Protein AF-A0AAD1DA84-F1 (afdb_monomer_lite)

Radius of gyration: 19.52 Å; chains: 1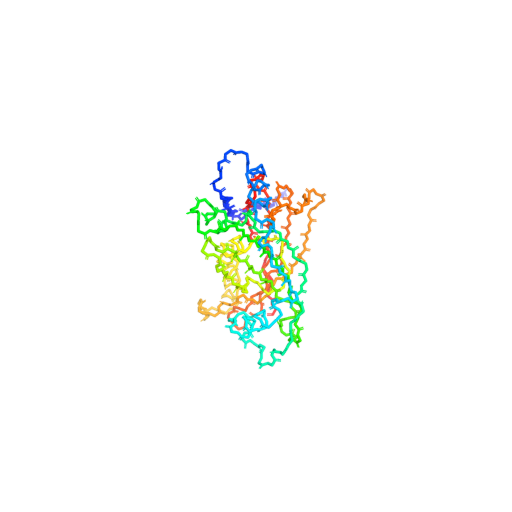; bounding box: 40×59×58 Å

Organism: Sphingosinicella microcystinivorans (NCBI:txid335406)

pLDDT: mean 90.44, std 12.83, range [39.06, 98.69]

Sequence (232 aa):
MRSLIPFILLLAAPAMAQEAADVPGVPAEWFAAKESAAAARAPDLDALGTEVLDRARWSTTTQACKSLTRTEPYGLQPATADRLVSEGLKAGAFVGAWTFYARTDCAETPLLRYMYIAESDGRHLLLVVNRGEAISTPSQMRETSKLAAKAAWDRAKQQQPSCEVTSVGMRQTRIAATDGDLSPMQFGTRFAGGWSEAWDFVACGRRATVTVRFEADGKGGASARVTDVTLS

Foldseek 3Di:
DDDDDDDPPPPDFDWDFFDWAPDPDAQQVRLVVLCVQCVVVQDDQVVCFVVVQVQCVPDPLNPVPPPWDGKAKDDKDWQCRPNVNVVCVVVQQFSGKIKIKIATPGPQQRIWIWMWTQTNVRDIDIHGQFGEDDQDHSSRCVVCVVVQQVVQQVVVCVVPVVFDSVFKDWRHKYWPFFDPFFADDGNSHTQAGKTKMWIWIGGRNWIKTWIKIWGHPNNRTTIIDTDDIDTD

Structure (mmCIF, N/CA/C/O backbone):
data_AF-A0AAD1DA84-F1
#
_entry.id   AF-A0AAD1DA84-F1
#
loop_
_atom_site.group_PDB
_atom_site.id
_atom_site.type_symbol
_atom_site.label_atom_id
_atom_site.label_alt_id
_atom_site.label_comp_id
_atom_site.label_asym_id
_atom_site.label_entity_id
_atom_site.label_seq_id
_atom_site.pdbx_PDB_ins_code
_atom_site.Cartn_x
_atom_site.Cartn_y
_atom_site.Cartn_z
_atom_site.occupancy
_atom_site.B_iso_or_equiv
_atom_site.auth_seq_id
_atom_site.auth_comp_id
_atom_site.auth_asym_id
_atom_site.auth_atom_id
_atom_site.pdbx_PDB_model_num
ATOM 1 N N . MET A 1 1 ? -10.782 41.791 39.774 1.00 40.81 1 MET A N 1
ATOM 2 C CA . MET A 1 1 ? -11.178 40.729 38.823 1.00 40.81 1 MET A CA 1
ATOM 3 C C . MET A 1 1 ? -10.036 40.537 37.834 1.00 40.81 1 MET A C 1
ATOM 5 O O . MET A 1 1 ? -9.798 41.427 37.032 1.00 40.81 1 MET A O 1
ATOM 9 N N . ARG A 1 2 ? -9.254 39.459 37.958 1.00 40.00 2 ARG A N 1
ATOM 10 C CA . ARG A 1 2 ? -8.181 39.107 37.011 1.00 40.00 2 ARG A CA 1
ATOM 11 C C . ARG A 1 2 ? -8.605 37.825 36.298 1.00 40.00 2 ARG A C 1
ATOM 13 O O . ARG A 1 2 ? -8.647 36.776 36.931 1.00 40.00 2 ARG A O 1
ATOM 20 N N . SER A 1 3 ? -8.967 37.941 35.021 1.00 47.84 3 SER A N 1
ATOM 21 C CA . SER A 1 3 ? -9.223 36.796 34.143 1.00 47.84 3 SER A CA 1
ATOM 22 C C . SER A 1 3 ? -7.915 36.067 33.856 1.00 47.84 3 SER A C 1
ATOM 24 O O . SER A 1 3 ? -6.977 36.660 33.329 1.00 47.84 3 SER A O 1
ATOM 26 N N . LEU A 1 4 ? -7.867 34.782 34.197 1.00 46.00 4 LEU A N 1
ATOM 27 C CA . LEU A 1 4 ? -6.846 33.843 33.747 1.00 46.00 4 LEU A CA 1
ATOM 28 C C . LEU A 1 4 ? -7.310 33.249 32.413 1.00 46.00 4 LEU A C 1
ATOM 30 O O . LEU A 1 4 ? -8.316 32.547 32.360 1.00 46.00 4 LEU A O 1
ATOM 34 N N . ILE A 1 5 ? -6.589 33.566 31.339 1.00 46.97 5 ILE A N 1
ATOM 35 C CA . ILE A 1 5 ? -6.734 32.927 30.028 1.00 46.97 5 ILE A CA 1
ATOM 36 C C . ILE A 1 5 ? -6.004 31.577 30.105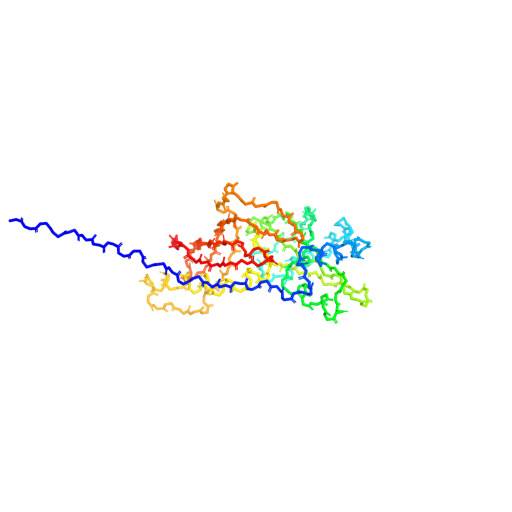 1.00 46.97 5 ILE A C 1
ATOM 38 O O . ILE A 1 5 ? -4.806 31.576 30.403 1.00 46.97 5 ILE A O 1
ATOM 42 N N . PRO A 1 6 ? -6.659 30.431 29.850 1.00 51.12 6 PRO A N 1
ATOM 43 C CA . PRO A 1 6 ? -5.954 29.165 29.757 1.00 51.12 6 PRO A CA 1
ATOM 44 C C . PRO A 1 6 ? -5.221 29.111 28.412 1.00 51.12 6 PRO A C 1
ATOM 46 O O . PRO A 1 6 ? -5.835 29.047 27.349 1.00 51.12 6 PRO A O 1
ATOM 49 N N . PHE A 1 7 ? -3.890 29.151 28.463 1.00 43.69 7 PHE A N 1
ATOM 50 C CA . PHE A 1 7 ? -3.029 28.803 27.336 1.00 43.69 7 PHE A CA 1
ATOM 51 C C . PHE A 1 7 ? -3.180 27.299 27.069 1.00 43.69 7 PHE A C 1
ATOM 53 O O . PHE A 1 7 ? -2.620 26.469 27.785 1.00 43.69 7 PHE A O 1
ATOM 60 N N . ILE A 1 8 ? -3.964 26.937 26.055 1.00 45.19 8 ILE A N 1
ATOM 61 C CA . ILE A 1 8 ? -3.995 25.574 25.522 1.00 45.19 8 ILE A CA 1
ATOM 62 C C . ILE A 1 8 ? -2.731 25.410 24.672 1.00 45.19 8 ILE A C 1
ATOM 64 O O . ILE A 1 8 ? -2.686 25.807 23.510 1.00 45.19 8 ILE A O 1
ATOM 68 N N . LEU A 1 9 ? -1.678 24.859 25.273 1.00 41.03 9 LEU A N 1
ATOM 69 C CA . LEU A 1 9 ? -0.535 24.323 24.540 1.00 41.03 9 LEU A CA 1
ATOM 70 C C . LEU A 1 9 ? -1.017 23.089 23.764 1.00 41.03 9 LEU A C 1
ATOM 72 O O . LEU A 1 9 ? -1.189 22.018 24.344 1.00 41.03 9 LEU A O 1
ATOM 76 N N . LEU A 1 10 ? -1.251 23.236 22.455 1.00 39.06 10 LEU A N 1
ATOM 77 C CA . LEU A 1 10 ? -1.331 22.093 21.547 1.00 39.06 10 LEU A CA 1
ATOM 78 C C . LEU A 1 10 ? 0.045 21.417 21.529 1.00 39.06 10 LEU A C 1
ATOM 80 O O . LEU A 1 10 ? 0.954 21.836 20.815 1.00 39.06 10 LEU A O 1
ATOM 84 N N . LEU A 1 11 ? 0.207 20.377 22.345 1.00 42.09 11 LEU A N 1
ATOM 85 C CA . LEU A 1 11 ? 1.320 19.444 22.234 1.00 42.09 11 LEU A CA 1
ATOM 86 C C . LEU A 1 11 ? 1.188 18.733 20.884 1.00 42.09 11 LEU A C 1
ATOM 88 O O . LEU A 1 11 ? 0.357 17.840 20.723 1.00 42.09 11 LEU A O 1
ATOM 92 N N . ALA A 1 12 ? 1.981 19.158 19.899 1.00 51.78 12 ALA A N 1
ATOM 93 C CA . ALA A 1 12 ? 2.131 18.425 18.652 1.00 51.78 12 ALA A CA 1
ATOM 94 C C . ALA A 1 12 ? 2.654 17.022 18.991 1.00 51.78 12 ALA A C 1
ATOM 96 O O . ALA A 1 12 ? 3.750 16.876 19.534 1.00 51.78 12 ALA A O 1
ATOM 97 N N . ALA A 1 13 ? 1.846 15.994 18.727 1.00 55.53 13 ALA A N 1
ATOM 98 C CA . ALA A 1 13 ? 2.286 14.614 18.869 1.00 55.53 13 ALA A CA 1
ATOM 99 C C . ALA A 1 13 ? 3.548 14.393 18.012 1.00 55.53 13 ALA A C 1
ATOM 101 O O . ALA A 1 13 ? 3.612 14.923 16.896 1.00 55.53 13 ALA A O 1
ATOM 102 N N . PRO A 1 14 ? 4.549 13.639 18.505 1.00 57.84 14 PRO A N 1
ATOM 103 C CA . PRO A 1 14 ? 5.772 13.398 17.754 1.00 57.84 14 PRO A CA 1
ATOM 104 C C . PRO A 1 14 ? 5.427 12.731 16.420 1.00 57.84 14 PRO A C 1
ATOM 106 O O . PRO A 1 14 ? 4.803 11.669 16.387 1.00 57.84 14 PRO A O 1
ATOM 109 N N . ALA A 1 15 ? 5.813 13.374 15.319 1.00 67.12 15 ALA A N 1
ATOM 110 C CA . ALA A 1 15 ? 5.757 12.761 14.003 1.00 67.12 15 ALA A CA 1
ATOM 111 C C . ALA A 1 15 ? 6.904 11.752 13.893 1.00 67.12 15 ALA A C 1
ATOM 113 O O . ALA A 1 15 ? 8.050 12.080 14.202 1.00 67.12 15 ALA A O 1
ATOM 114 N N . MET A 1 16 ? 6.606 10.531 13.452 1.00 70.94 16 MET A N 1
ATOM 115 C CA . MET A 1 16 ? 7.652 9.608 13.023 1.00 70.94 16 MET A CA 1
ATOM 116 C C . MET A 1 16 ? 7.930 9.864 11.548 1.00 70.94 16 MET A C 1
ATOM 118 O O . MET A 1 16 ? 7.021 9.794 10.720 1.00 70.94 16 MET A O 1
ATOM 122 N N . ALA A 1 17 ? 9.180 10.181 11.222 1.00 68.62 17 ALA A N 1
ATOM 12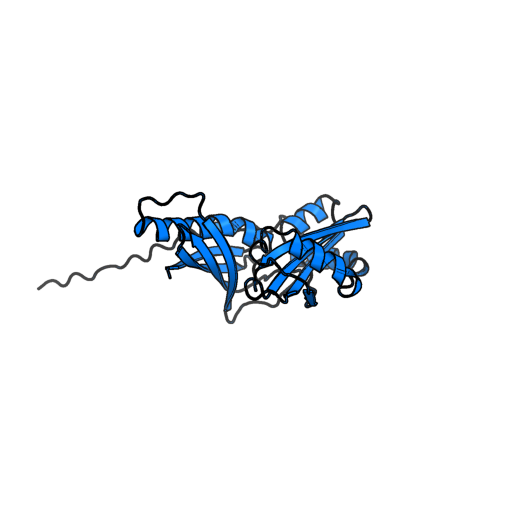3 C CA . ALA A 1 17 ? 9.619 10.206 9.838 1.00 68.62 17 ALA A CA 1
ATOM 124 C C . ALA A 1 17 ? 9.648 8.768 9.309 1.00 68.62 17 ALA A C 1
ATOM 126 O O . ALA A 1 17 ? 10.229 7.885 9.940 1.00 68.62 17 ALA A O 1
ATOM 127 N N . GLN A 1 18 ? 8.999 8.538 8.174 1.00 77.88 18 GLN A N 1
ATOM 128 C CA . GLN A 1 18 ? 9.107 7.293 7.428 1.00 77.88 18 GLN A CA 1
ATOM 129 C C . GLN A 1 18 ? 10.000 7.588 6.243 1.00 77.88 18 GLN A C 1
ATOM 131 O O . GLN A 1 18 ? 9.608 8.284 5.303 1.00 77.88 18 GLN A O 1
ATOM 136 N N . GLU A 1 19 ? 11.237 7.127 6.350 1.00 74.69 19 GLU A N 1
ATOM 137 C CA . GLU A 1 19 ? 12.256 7.464 5.375 1.00 74.69 19 GLU A CA 1
ATOM 138 C C . GLU A 1 19 ? 11.913 6.839 4.022 1.00 74.69 19 GLU A C 1
ATOM 140 O O . GLU A 1 19 ? 11.616 5.644 3.913 1.00 74.69 19 GLU A O 1
ATOM 145 N N . ALA A 1 20 ? 11.971 7.663 2.975 1.00 82.75 20 ALA A N 1
ATOM 146 C CA . ALA A 1 20 ? 12.124 7.163 1.620 1.00 82.75 20 ALA A CA 1
ATOM 147 C C . ALA A 1 20 ? 13.336 6.218 1.547 1.00 82.75 20 ALA A C 1
ATOM 149 O O . ALA A 1 20 ? 14.289 6.345 2.321 1.00 82.75 20 ALA A O 1
ATOM 150 N N . ALA A 1 21 ? 13.335 5.289 0.591 1.00 84.19 21 ALA A N 1
ATOM 151 C CA . ALA A 1 21 ? 14.557 4.553 0.298 1.00 84.19 21 ALA A CA 1
ATOM 152 C C . ALA A 1 21 ? 15.658 5.522 -0.156 1.00 84.19 21 ALA A C 1
ATOM 154 O O . ALA A 1 21 ? 15.413 6.408 -0.976 1.00 84.19 21 ALA A O 1
ATOM 155 N N . ASP A 1 22 ? 16.874 5.325 0.347 1.00 89.50 22 ASP A N 1
ATOM 156 C CA . ASP A 1 22 ? 18.040 6.070 -0.121 1.00 89.50 22 ASP A CA 1
ATOM 157 C C . ASP A 1 22 ? 18.420 5.575 -1.522 1.00 89.50 22 ASP A C 1
ATOM 159 O O . ASP A 1 22 ? 18.916 4.455 -1.677 1.00 89.50 22 ASP A O 1
ATOM 163 N N . VAL A 1 23 ? 18.107 6.350 -2.560 1.00 92.00 23 VAL A N 1
ATOM 164 C CA . VAL A 1 23 ? 18.298 5.956 -3.962 1.00 92.00 23 VAL A CA 1
ATOM 165 C C . VAL A 1 23 ? 19.341 6.839 -4.654 1.00 92.00 23 VAL A C 1
ATOM 167 O O . VAL A 1 23 ? 19.422 8.032 -4.365 1.00 92.00 23 VAL A O 1
ATOM 170 N N . PRO A 1 24 ? 20.142 6.289 -5.589 1.00 90.69 24 PRO A N 1
ATOM 171 C CA . PRO A 1 24 ? 21.130 7.074 -6.324 1.00 90.69 24 PRO A CA 1
ATOM 172 C C . PRO A 1 24 ? 20.506 8.217 -7.136 1.00 90.69 24 PRO A C 1
ATOM 174 O O . PRO A 1 24 ? 19.562 7.999 -7.893 1.00 90.69 24 PRO A O 1
ATOM 177 N N . GLY A 1 25 ? 21.111 9.406 -7.069 1.00 92.56 25 GLY A N 1
ATOM 178 C CA . GLY A 1 25 ? 20.740 10.548 -7.908 1.00 92.56 25 GLY A CA 1
ATOM 179 C C . GLY A 1 25 ? 19.414 11.202 -7.507 1.00 92.56 25 GLY A C 1
ATOM 180 O O . GLY A 1 25 ? 19.111 11.338 -6.324 1.00 92.56 25 GLY A O 1
ATOM 181 N N . VAL A 1 26 ? 18.642 11.660 -8.498 1.00 92.12 26 VAL A N 1
ATOM 182 C CA . VAL A 1 26 ? 17.320 12.265 -8.280 1.00 92.12 26 VAL A CA 1
ATOM 183 C C . VAL A 1 26 ? 16.282 11.145 -8.123 1.00 92.12 26 VAL A C 1
ATOM 185 O O . VAL A 1 26 ? 16.096 10.380 -9.073 1.00 92.12 26 VAL A O 1
ATOM 188 N N . PRO A 1 27 ? 15.557 11.042 -6.986 1.00 91.25 27 PRO A N 1
ATOM 189 C CA . PRO A 1 27 ? 14.667 9.908 -6.730 1.00 91.25 27 PRO A CA 1
ATOM 190 C C . PRO A 1 27 ? 13.640 9.654 -7.835 1.00 91.25 27 PRO A C 1
ATOM 192 O O . PRO A 1 27 ? 13.514 8.529 -8.310 1.00 91.25 27 PRO A O 1
ATOM 195 N N . ALA A 1 28 ? 12.955 10.700 -8.307 1.00 91.50 28 ALA A N 1
ATOM 196 C CA . ALA A 1 28 ? 11.954 10.576 -9.365 1.00 91.50 28 ALA A CA 1
ATOM 197 C C . ALA A 1 28 ? 12.537 10.026 -10.683 1.00 91.50 28 ALA A C 1
ATOM 199 O O . ALA A 1 28 ? 11.907 9.193 -11.331 1.00 91.50 28 ALA A O 1
ATOM 200 N N . GLU A 1 29 ? 13.749 10.442 -11.060 1.00 94.69 29 GLU A N 1
ATOM 201 C CA . GLU A 1 29 ? 14.429 9.944 -12.263 1.00 94.69 29 GLU A CA 1
ATOM 202 C C . GLU A 1 29 ? 14.859 8.484 -12.095 1.00 94.69 29 GLU A C 1
ATOM 204 O O . GLU A 1 29 ? 14.671 7.668 -13.001 1.00 94.69 29 GLU A O 1
ATOM 209 N N . TRP A 1 30 ? 15.383 8.131 -10.917 1.00 96.06 30 TRP A N 1
ATOM 210 C CA . TRP A 1 30 ? 15.765 6.756 -10.609 1.00 96.06 30 TRP A CA 1
ATOM 211 C C . TRP A 1 30 ? 14.554 5.818 -10.651 1.00 96.06 30 TRP A C 1
ATOM 213 O O . TRP A 1 30 ? 14.611 4.771 -11.301 1.00 96.06 30 TRP A O 1
ATOM 223 N N . PHE A 1 31 ? 13.436 6.203 -10.026 1.00 96.12 31 PHE A N 1
ATOM 224 C CA . PHE A 1 31 ? 12.204 5.412 -10.053 1.00 96.12 31 PHE A CA 1
ATOM 225 C C . PHE A 1 31 ? 11.645 5.270 -11.470 1.00 96.12 31 PHE A C 1
ATOM 227 O O . PHE A 1 31 ? 11.291 4.159 -11.861 1.00 96.12 31 PHE A O 1
ATOM 234 N N . ALA A 1 32 ? 11.629 6.347 -12.262 1.00 96.31 32 ALA A N 1
ATOM 235 C CA . ALA A 1 32 ? 11.185 6.299 -13.654 1.00 96.31 32 ALA A CA 1
ATOM 236 C C . ALA A 1 32 ? 12.033 5.340 -14.502 1.00 96.31 32 ALA A C 1
ATOM 238 O O . ALA A 1 32 ? 11.489 4.544 -15.271 1.00 96.31 32 ALA A O 1
ATOM 239 N N . ALA A 1 33 ? 13.358 5.361 -14.333 1.00 97.50 33 ALA A N 1
ATOM 240 C CA . ALA A 1 33 ? 14.252 4.445 -15.033 1.00 97.50 33 ALA A CA 1
ATOM 241 C C . ALA A 1 33 ? 13.989 2.979 -14.647 1.00 97.50 33 ALA A C 1
ATOM 243 O O . ALA A 1 33 ? 13.940 2.109 -15.519 1.00 97.50 33 ALA A O 1
ATOM 244 N N . LYS A 1 34 ? 13.785 2.698 -13.351 1.00 97.75 34 LYS A N 1
ATOM 245 C CA . LYS A 1 34 ? 13.466 1.345 -12.868 1.00 97.75 34 LYS A CA 1
ATOM 246 C C . LYS A 1 34 ? 12.107 0.859 -13.355 1.00 97.75 34 LYS A C 1
ATOM 248 O O . LYS A 1 34 ? 12.014 -0.276 -13.808 1.00 97.75 34 LYS A O 1
ATOM 253 N N . GLU A 1 35 ? 11.083 1.704 -13.319 1.00 96.31 35 GLU A N 1
ATOM 254 C CA . GLU A 1 35 ? 9.749 1.350 -13.809 1.00 96.31 35 GLU A CA 1
ATOM 255 C C . GLU A 1 35 ? 9.753 1.064 -15.314 1.00 96.31 35 GLU A C 1
ATOM 257 O O . GLU A 1 35 ? 9.220 0.043 -15.746 1.00 96.31 35 GLU A O 1
ATOM 262 N N . SER A 1 36 ? 10.426 1.905 -16.105 1.00 97.38 36 SER A N 1
ATOM 263 C CA . SER A 1 36 ? 10.570 1.702 -17.551 1.00 97.38 36 SER A CA 1
ATOM 264 C C . SER A 1 36 ? 11.250 0.366 -17.874 1.00 97.38 36 SER A C 1
ATOM 266 O O . SER A 1 36 ? 10.748 -0.415 -18.683 1.00 97.38 36 SER A O 1
ATOM 268 N N . ALA A 1 37 ? 12.342 0.042 -17.173 1.00 96.75 37 ALA A N 1
ATOM 269 C CA . ALA A 1 37 ? 13.031 -1.240 -17.330 1.00 96.75 37 ALA A CA 1
ATOM 270 C C . ALA A 1 37 ? 12.169 -2.447 -16.902 1.00 96.75 37 ALA A C 1
ATOM 272 O O . ALA A 1 37 ? 12.330 -3.545 -17.436 1.00 96.75 37 ALA A O 1
ATOM 273 N N . ALA A 1 38 ? 11.253 -2.247 -15.952 1.00 97.25 38 ALA A N 1
ATOM 274 C CA . ALA A 1 38 ? 10.386 -3.282 -15.402 1.00 97.25 38 ALA A CA 1
ATOM 275 C C . ALA A 1 38 ? 9.095 -3.514 -16.197 1.00 97.25 38 ALA A C 1
ATOM 277 O O . ALA A 1 38 ? 8.417 -4.508 -15.945 1.00 97.25 38 ALA A O 1
ATOM 278 N N . ALA A 1 39 ? 8.726 -2.628 -17.127 1.00 95.75 39 ALA A N 1
ATOM 279 C CA . ALA A 1 39 ? 7.394 -2.606 -17.741 1.00 95.75 39 ALA A CA 1
ATOM 280 C C . ALA A 1 39 ? 6.974 -3.953 -18.357 1.00 95.75 39 ALA A C 1
ATOM 282 O O . ALA A 1 39 ? 5.846 -4.399 -18.168 1.00 95.75 39 ALA A O 1
ATOM 283 N N . ALA A 1 40 ? 7.904 -4.657 -19.012 1.00 96.00 40 ALA A N 1
ATOM 284 C CA . ALA A 1 40 ? 7.659 -5.974 -19.610 1.00 96.00 40 ALA A CA 1
ATOM 285 C C . ALA A 1 40 ? 7.430 -7.109 -18.586 1.00 96.00 40 ALA A C 1
ATOM 287 O O . ALA A 1 40 ? 7.146 -8.240 -18.971 1.00 96.00 40 ALA A O 1
ATOM 288 N N . ARG A 1 41 ? 7.603 -6.834 -17.289 1.00 96.88 41 ARG A N 1
ATOM 289 C CA . ARG A 1 41 ? 7.405 -7.772 -16.173 1.00 96.88 41 ARG A CA 1
ATOM 290 C C . ARG A 1 41 ? 6.145 -7.472 -15.363 1.00 96.88 41 ARG A C 1
ATOM 292 O O . ARG A 1 41 ? 5.914 -8.152 -14.363 1.00 96.88 41 ARG A O 1
ATOM 299 N N . ALA A 1 42 ? 5.361 -6.470 -15.766 1.00 97.44 42 ALA A N 1
ATOM 300 C CA . ALA A 1 42 ? 4.089 -6.170 -15.127 1.00 97.44 42 ALA A CA 1
ATOM 301 C C . ALA A 1 42 ? 3.162 -7.396 -15.199 1.00 97.44 42 ALA A C 1
ATOM 303 O O . ALA A 1 42 ? 3.090 -8.036 -16.252 1.00 97.44 42 ALA A O 1
ATOM 304 N N . PRO A 1 43 ? 2.474 -7.753 -14.100 1.00 97.69 43 PRO A N 1
ATOM 305 C CA . PRO A 1 43 ? 1.597 -8.909 -14.105 1.00 97.69 43 PRO A CA 1
ATOM 306 C C . PRO A 1 43 ? 0.343 -8.647 -14.940 1.00 97.69 43 PRO A C 1
ATOM 308 O O . PRO A 1 43 ? -0.236 -7.560 -14.891 1.00 97.69 43 PRO A O 1
ATOM 311 N N . ASP A 1 44 ? -0.118 -9.685 -15.629 1.00 97.62 44 ASP A N 1
ATOM 312 C CA . ASP A 1 44 ? -1.480 -9.741 -16.145 1.00 97.62 44 ASP A CA 1
ATOM 313 C C . ASP A 1 44 ? -2.429 -10.115 -14.996 1.00 97.62 44 ASP A C 1
ATOM 315 O O . ASP A 1 44 ? -2.345 -11.206 -14.425 1.00 97.62 44 ASP A O 1
ATOM 319 N N . LEU A 1 45 ? -3.310 -9.185 -14.626 1.00 97.38 45 LEU A N 1
ATOM 320 C CA . LEU A 1 45 ? -4.235 -9.374 -13.513 1.00 97.38 45 LEU A CA 1
ATOM 321 C C . LEU A 1 45 ? -5.254 -10.491 -13.770 1.00 97.38 45 LEU A C 1
ATOM 323 O O . LEU A 1 45 ? -5.642 -11.164 -12.812 1.00 97.38 45 LEU A O 1
ATOM 327 N N . ASP A 1 46 ? -5.639 -10.724 -15.026 1.00 95.50 46 ASP A N 1
ATOM 328 C CA . ASP A 1 46 ? -6.571 -11.799 -15.374 1.00 95.50 46 ASP A CA 1
ATOM 329 C C . ASP A 1 46 ? -5.894 -13.164 -15.191 1.00 95.50 46 ASP A C 1
ATOM 331 O O . ASP A 1 46 ? -6.481 -14.092 -14.627 1.00 95.50 46 ASP A O 1
ATOM 335 N N . ALA A 1 47 ? -4.613 -13.264 -15.561 1.00 96.25 47 ALA A N 1
ATOM 336 C CA . ALA A 1 47 ? -3.808 -14.468 -15.363 1.00 96.25 47 ALA A CA 1
ATOM 337 C C . ALA A 1 47 ? -3.526 -14.775 -13.878 1.00 96.25 47 ALA A C 1
ATOM 339 O O . ALA A 1 47 ? -3.336 -15.937 -13.514 1.00 96.25 47 ALA A O 1
ATOM 340 N N . LEU A 1 48 ? -3.523 -13.761 -13.002 1.00 96.19 48 LEU A N 1
ATOM 341 C CA . LEU A 1 48 ? -3.283 -13.927 -11.563 1.00 96.19 48 LEU A CA 1
ATOM 342 C C . LEU A 1 48 ? -4.519 -14.356 -10.755 1.00 96.19 48 LEU A C 1
ATOM 344 O O . LEU A 1 48 ? -4.384 -14.620 -9.559 1.00 96.19 48 LEU A O 1
ATOM 348 N N . GLY A 1 49 ? -5.712 -14.438 -11.355 1.00 94.75 49 GLY A N 1
ATOM 349 C CA . GLY A 1 49 ? -6.980 -14.593 -10.626 1.00 94.75 49 GLY A CA 1
ATOM 350 C C . GLY A 1 49 ? -7.000 -15.721 -9.581 1.00 94.75 49 GLY A C 1
ATOM 351 O O . GLY A 1 49 ? -7.404 -15.494 -8.438 1.00 94.75 49 GLY A O 1
ATOM 352 N N . THR A 1 50 ? -6.516 -16.918 -9.935 1.00 95.56 50 THR A N 1
ATOM 353 C CA . THR A 1 50 ? -6.445 -18.059 -9.002 1.00 95.56 50 THR A CA 1
ATOM 354 C C . THR A 1 50 ? -5.448 -17.817 -7.873 1.00 95.56 50 THR A C 1
ATOM 356 O O . THR A 1 50 ? -5.784 -18.034 -6.711 1.00 95.56 50 THR A O 1
ATOM 359 N N . GLU A 1 51 ? -4.246 -17.321 -8.181 1.00 97.31 51 GLU A N 1
ATOM 360 C CA . GLU A 1 51 ? -3.238 -17.077 -7.147 1.00 97.31 51 GLU A CA 1
ATOM 361 C C . GLU A 1 51 ? -3.688 -15.973 -6.185 1.00 97.31 51 GLU A C 1
ATOM 363 O O . GLU A 1 51 ? -3.516 -16.107 -4.976 1.00 97.31 51 GLU A O 1
ATOM 368 N N . VAL A 1 52 ? -4.322 -14.908 -6.688 1.00 97.19 52 VAL A N 1
ATOM 369 C CA . VAL A 1 52 ? -4.887 -13.838 -5.852 1.00 97.19 52 VAL A CA 1
ATOM 370 C C . VAL A 1 52 ? -5.878 -14.409 -4.844 1.00 97.19 52 VAL A C 1
ATOM 372 O O . VAL A 1 52 ? -5.747 -14.134 -3.651 1.00 97.19 52 VAL A O 1
ATOM 375 N N . LEU A 1 53 ? -6.822 -15.239 -5.294 1.00 96.00 53 LEU A N 1
ATOM 376 C CA . LEU A 1 53 ? -7.797 -15.884 -4.416 1.00 96.00 53 LEU A CA 1
ATOM 377 C C . LEU A 1 53 ? -7.123 -16.793 -3.382 1.00 96.00 53 LEU A C 1
ATOM 379 O O . LEU A 1 53 ? -7.481 -16.762 -2.202 1.00 96.00 53 LEU A O 1
ATOM 383 N N . ASP A 1 54 ? -6.133 -17.581 -3.793 1.00 95.25 54 ASP A N 1
ATOM 384 C CA . ASP A 1 54 ? -5.424 -18.479 -2.885 1.00 95.25 54 ASP A CA 1
ATOM 385 C C . ASP A 1 54 ? -4.634 -17.696 -1.831 1.00 95.25 54 ASP A C 1
ATOM 387 O O . ASP A 1 54 ? -4.769 -17.961 -0.635 1.00 95.25 54 ASP A O 1
ATOM 391 N N . ARG A 1 55 ? -3.886 -16.658 -2.222 1.00 94.56 55 ARG A N 1
ATOM 392 C CA . ARG A 1 55 ? -3.197 -15.766 -1.270 1.00 94.56 55 ARG A CA 1
ATOM 393 C C . ARG A 1 55 ? -4.169 -15.103 -0.314 1.00 94.56 55 ARG A C 1
ATOM 395 O O . ARG A 1 55 ? -3.869 -14.984 0.874 1.00 94.56 55 ARG A O 1
ATOM 402 N N . ALA A 1 56 ? -5.333 -14.702 -0.813 1.00 93.31 56 ALA A N 1
ATOM 403 C CA . ALA A 1 56 ? -6.383 -14.146 0.012 1.00 93.31 56 ALA A CA 1
ATOM 404 C C . ALA A 1 56 ? -6.837 -15.148 1.076 1.00 93.31 56 ALA A C 1
ATOM 406 O O . ALA A 1 56 ? -6.946 -14.762 2.228 1.00 93.31 56 ALA A O 1
ATOM 407 N N . ARG A 1 57 ? -7.048 -16.425 0.742 1.00 91.25 57 ARG A N 1
ATOM 408 C CA . ARG A 1 57 ? -7.496 -17.462 1.694 1.00 91.25 57 ARG A CA 1
ATOM 409 C C . ARG A 1 57 ? -6.470 -17.791 2.777 1.00 91.25 57 ARG A C 1
ATOM 411 O O . ARG A 1 57 ? -6.856 -18.081 3.905 1.00 91.25 57 ARG A O 1
ATOM 418 N N . TRP A 1 58 ? -5.182 -17.744 2.444 1.00 86.44 58 TRP A N 1
ATOM 419 C CA . TRP A 1 58 ? -4.097 -18.051 3.384 1.00 86.44 58 TRP A CA 1
ATOM 420 C C . TRP A 1 58 ? -3.651 -16.853 4.230 1.00 86.44 58 TRP A C 1
ATOM 422 O O . TRP A 1 58 ? -2.883 -17.020 5.178 1.00 86.44 58 TRP A O 1
ATOM 432 N N . SER A 1 59 ? -4.103 -15.643 3.900 1.00 85.38 59 SER A N 1
ATOM 433 C CA . SER A 1 59 ? -3.709 -14.441 4.625 1.00 85.38 59 SER A CA 1
ATOM 434 C C . SER A 1 59 ? -4.332 -14.386 6.020 1.00 85.38 59 SER A C 1
ATOM 436 O O . SER A 1 59 ? -5.535 -14.547 6.206 1.00 85.38 59 SER A O 1
ATOM 438 N N . THR A 1 60 ? -3.535 -14.046 7.029 1.00 81.19 60 THR A N 1
ATOM 439 C CA . THR A 1 60 ? -4.069 -13.751 8.368 1.00 81.19 60 THR A CA 1
ATOM 440 C C . THR A 1 60 ? -4.994 -12.527 8.355 1.00 81.19 60 THR A C 1
ATOM 442 O O . THR A 1 60 ? -5.905 -12.430 9.176 1.00 81.19 60 THR A O 1
ATOM 445 N N . THR A 1 61 ? -4.837 -11.625 7.377 1.00 75.06 61 THR A N 1
ATOM 446 C CA . THR A 1 61 ? -5.702 -10.452 7.162 1.00 75.06 61 THR A CA 1
ATOM 447 C C . THR A 1 61 ? -7.155 -10.828 6.848 1.00 75.06 61 THR A C 1
ATOM 449 O O . THR A 1 61 ? -8.066 -10.039 7.105 1.00 75.06 61 THR A O 1
ATOM 452 N N . THR A 1 62 ? -7.396 -12.030 6.327 1.00 80.62 62 THR A N 1
ATOM 453 C CA . THR A 1 62 ? -8.720 -12.524 5.920 1.00 80.62 62 THR A CA 1
ATOM 454 C C . THR A 1 62 ? -9.224 -13.648 6.818 1.00 80.62 62 THR A C 1
ATOM 456 O O . THR A 1 62 ? -10.240 -14.251 6.501 1.00 80.62 62 THR A O 1
ATOM 459 N N . GLN A 1 63 ? -8.597 -13.918 7.969 1.00 80.19 63 GLN A N 1
ATOM 460 C CA . GLN A 1 63 ? -8.974 -15.040 8.843 1.00 80.19 63 GLN A CA 1
ATOM 461 C C . GLN A 1 63 ? -10.460 -15.024 9.270 1.00 80.19 63 GLN A C 1
ATOM 463 O O . GLN A 1 63 ? -11.047 -16.068 9.553 1.00 80.19 63 GLN A O 1
ATOM 468 N N . ALA A 1 64 ? -11.092 -13.845 9.297 1.00 77.44 64 ALA A N 1
ATOM 469 C CA . ALA A 1 64 ? -12.525 -13.702 9.563 1.00 77.44 64 ALA A CA 1
ATOM 470 C C . ALA A 1 64 ? -13.428 -14.202 8.409 1.00 77.44 64 ALA A C 1
ATOM 472 O O . ALA A 1 64 ? -14.593 -14.514 8.638 1.00 77.44 64 ALA A O 1
ATOM 473 N N . CYS A 1 65 ? -12.895 -14.311 7.192 1.00 80.81 65 CYS A N 1
ATOM 474 C CA . CYS A 1 65 ? -13.587 -14.707 5.968 1.00 80.81 65 CYS A CA 1
ATOM 475 C C . CYS A 1 65 ? -13.518 -16.222 5.753 1.00 80.81 65 CYS A C 1
ATOM 477 O O . CYS A 1 65 ? -12.700 -16.721 4.982 1.00 80.81 65 CYS A O 1
ATOM 479 N N . LYS A 1 66 ? -14.403 -16.975 6.412 1.00 75.00 66 LYS A N 1
ATOM 480 C CA . LYS A 1 66 ? -14.420 -18.448 6.313 1.00 75.00 66 LYS A CA 1
ATOM 481 C C . LYS A 1 66 ? -14.817 -18.988 4.931 1.00 75.00 66 LYS A C 1
ATOM 483 O O . LYS A 1 66 ? -14.553 -20.149 4.646 1.00 75.00 66 LYS A O 1
ATOM 488 N N . SER A 1 67 ? -15.460 -18.172 4.097 1.00 78.88 67 SER A N 1
ATOM 489 C CA . SER A 1 67 ? -16.049 -18.579 2.816 1.00 78.88 67 SER A CA 1
ATOM 490 C C . SER A 1 67 ? -15.596 -17.698 1.652 1.00 78.88 67 SER A C 1
ATOM 492 O O . SER A 1 67 ? -16.392 -17.402 0.770 1.00 78.88 67 SER A O 1
ATOM 494 N N . LEU A 1 68 ? -14.345 -17.235 1.657 1.00 90.12 68 LEU A N 1
ATOM 495 C CA . LEU A 1 68 ? -13.828 -16.437 0.551 1.00 90.12 68 LEU A CA 1
ATOM 496 C C . LEU A 1 68 ? -13.719 -17.302 -0.718 1.00 90.12 68 LEU A C 1
ATOM 498 O O . LEU A 1 68 ? -12.855 -18.187 -0.809 1.00 90.12 68 LEU A O 1
ATOM 502 N N . THR A 1 69 ? -14.603 -17.070 -1.690 1.00 93.38 69 THR A N 1
ATOM 503 C CA . THR A 1 69 ? -14.659 -17.862 -2.930 1.00 93.38 69 THR A CA 1
ATOM 504 C C . THR A 1 69 ? -14.326 -17.072 -4.177 1.00 93.38 69 THR A C 1
ATOM 506 O O . THR A 1 69 ? -14.010 -17.684 -5.198 1.00 93.38 69 THR A O 1
ATOM 509 N N . ARG A 1 70 ? -14.325 -15.739 -4.096 1.00 94.38 70 ARG A N 1
ATOM 510 C CA . ARG A 1 70 ? -14.114 -14.887 -5.259 1.00 94.38 70 ARG A CA 1
ATOM 511 C C . ARG A 1 70 ? -13.241 -13.683 -4.942 1.00 94.38 70 ARG A C 1
ATOM 513 O O . ARG A 1 70 ? -13.426 -13.001 -3.936 1.00 94.38 70 ARG A O 1
ATOM 520 N N . THR A 1 71 ? -12.339 -13.388 -5.870 1.00 96.25 71 THR A N 1
ATOM 521 C CA . THR A 1 71 ? -11.598 -12.129 -5.931 1.00 96.25 71 THR A CA 1
ATOM 522 C C . THR A 1 71 ? -11.667 -11.555 -7.337 1.00 96.25 71 THR A C 1
ATOM 524 O O . THR A 1 71 ? -11.551 -12.299 -8.307 1.00 96.25 71 THR A O 1
ATOM 527 N N . GLU A 1 72 ? -11.820 -10.241 -7.447 1.00 97.62 72 GLU A N 1
ATOM 528 C CA . GLU A 1 72 ? -11.802 -9.509 -8.719 1.00 97.62 72 GLU A CA 1
ATOM 529 C C . GLU A 1 72 ? -10.659 -8.484 -8.687 1.00 97.62 72 GLU A C 1
ATOM 531 O O . GLU A 1 72 ? -10.841 -7.416 -8.094 1.00 97.62 72 GLU A O 1
ATOM 536 N N . PRO A 1 73 ? -9.474 -8.806 -9.239 1.00 98.06 73 PRO A N 1
ATOM 537 C CA . PRO A 1 73 ? -8.330 -7.898 -9.264 1.00 98.06 73 PRO A CA 1
ATOM 538 C C . PRO A 1 73 ? -8.563 -6.686 -10.180 1.00 98.06 73 PRO A C 1
ATOM 540 O O . PRO A 1 73 ? -9.146 -6.814 -11.251 1.00 98.06 73 PRO A O 1
ATOM 543 N N . TYR A 1 74 ? -8.087 -5.504 -9.786 1.00 98.06 74 TYR A N 1
ATOM 544 C CA . TYR A 1 74 ? -8.157 -4.277 -10.581 1.00 98.06 74 TYR A CA 1
ATOM 545 C C . TYR A 1 74 ? -7.149 -3.219 -10.111 1.00 98.06 74 TYR A C 1
ATOM 547 O O . TYR A 1 74 ? -6.598 -3.287 -9.011 1.00 98.06 74 TYR A O 1
ATOM 555 N N . GLY A 1 75 ? -6.956 -2.183 -10.934 1.00 96.25 75 GLY A N 1
ATOM 556 C CA . GLY A 1 75 ? -6.215 -0.984 -10.538 1.00 96.25 75 GLY A CA 1
ATOM 557 C C . GLY A 1 75 ? -4.725 -1.236 -10.324 1.00 96.25 75 GLY A C 1
ATOM 558 O O . GLY A 1 75 ? -4.187 -0.850 -9.289 1.00 96.25 75 GLY A O 1
ATOM 559 N N . LEU A 1 76 ? -4.070 -1.893 -11.287 1.00 97.69 76 LEU A N 1
ATOM 560 C CA . LEU A 1 76 ? -2.621 -2.085 -11.278 1.00 97.69 76 LEU A CA 1
ATOM 561 C C . LEU A 1 76 ? -1.906 -0.728 -11.252 1.00 97.69 76 LEU A C 1
ATOM 563 O O . LEU A 1 76 ? -2.200 0.155 -12.057 1.00 97.69 76 LEU A O 1
ATOM 567 N N . GLN A 1 77 ? -0.978 -0.565 -10.317 1.00 97.31 77 GLN A N 1
ATOM 568 C CA . GLN A 1 77 ? -0.158 0.628 -10.125 1.00 97.31 77 GLN A CA 1
ATOM 569 C C . GLN A 1 77 ? 1.282 0.205 -9.832 1.00 97.31 77 GLN A C 1
ATOM 571 O O . GLN A 1 77 ? 1.478 -0.811 -9.162 1.00 97.31 77 GLN A O 1
ATOM 576 N N . PRO A 1 78 ? 2.297 0.963 -10.268 1.00 97.31 78 PRO A N 1
ATOM 577 C CA . PRO A 1 78 ? 3.675 0.695 -9.870 1.00 97.31 78 PRO A CA 1
ATOM 578 C C . PRO A 1 78 ? 3.841 0.795 -8.349 1.00 97.31 78 PRO A C 1
ATOM 580 O O . PRO A 1 78 ? 3.073 1.471 -7.666 1.00 97.31 78 PRO A O 1
ATOM 583 N N . ALA A 1 79 ? 4.847 0.111 -7.812 1.00 97.75 79 ALA A N 1
ATOM 584 C CA . ALA A 1 79 ? 5.221 0.149 -6.395 1.00 97.75 79 ALA A CA 1
ATOM 585 C C . ALA A 1 79 ? 6.725 0.390 -6.197 1.00 97.75 79 ALA A C 1
ATOM 587 O O . ALA A 1 79 ? 7.273 0.094 -5.139 1.00 97.75 79 ALA A O 1
ATOM 588 N N . THR A 1 80 ? 7.398 0.904 -7.227 1.00 97.06 80 THR A N 1
ATOM 589 C CA . THR A 1 80 ? 8.851 1.098 -7.291 1.00 97.06 80 THR A CA 1
ATOM 590 C C . THR A 1 80 ? 9.387 1.920 -6.118 1.00 97.06 80 THR A C 1
ATOM 592 O O . THR A 1 80 ? 10.446 1.591 -5.588 1.00 97.06 80 THR A O 1
ATOM 595 N N . ALA A 1 81 ? 8.645 2.944 -5.683 1.00 96.19 81 ALA A N 1
ATOM 596 C CA . ALA A 1 81 ? 9.021 3.827 -4.580 1.00 96.19 81 ALA A CA 1
ATOM 597 C C . ALA A 1 81 ? 8.654 3.289 -3.183 1.00 96.19 81 ALA A C 1
ATOM 599 O O . ALA A 1 81 ? 8.946 3.939 -2.178 1.00 96.19 81 ALA A O 1
ATOM 600 N N . ASP A 1 82 ? 8.032 2.107 -3.075 1.00 96.81 82 ASP A N 1
ATOM 601 C CA . ASP A 1 82 ? 7.933 1.432 -1.780 1.00 96.81 82 ASP A CA 1
ATOM 602 C C . ASP A 1 82 ? 9.339 1.068 -1.288 1.00 96.81 82 ASP A C 1
ATOM 604 O O . ASP A 1 82 ? 10.139 0.498 -2.030 1.00 96.81 82 ASP A O 1
ATOM 608 N N . ARG A 1 83 ? 9.641 1.365 -0.019 1.00 95.12 83 ARG A N 1
ATOM 609 C CA . ARG A 1 83 ? 10.988 1.187 0.534 1.00 95.12 83 ARG A CA 1
ATOM 610 C C . ARG A 1 83 ? 11.510 -0.245 0.391 1.00 95.12 83 ARG A C 1
ATOM 612 O O . ARG A 1 83 ? 12.654 -0.427 -0.005 1.00 95.12 83 ARG A O 1
ATOM 619 N N . LEU A 1 84 ? 10.687 -1.263 0.661 1.00 95.38 84 LEU A N 1
ATOM 620 C CA . LEU A 1 84 ? 11.075 -2.670 0.489 1.00 95.38 84 LEU A CA 1
ATOM 621 C C . LEU A 1 84 ? 11.482 -2.947 -0.965 1.00 95.38 84 LEU A C 1
ATOM 623 O O . LEU A 1 84 ? 12.505 -3.582 -1.218 1.00 95.38 84 LEU A O 1
ATOM 627 N N . VAL A 1 85 ? 10.675 -2.462 -1.908 1.00 97.31 85 VAL A N 1
ATOM 628 C CA . VAL A 1 85 ? 10.881 -2.665 -3.344 1.00 97.31 85 VAL A CA 1
ATOM 629 C C . VAL A 1 85 ? 12.144 -1.949 -3.806 1.00 97.31 85 VAL A C 1
ATOM 631 O O . VAL A 1 85 ? 12.989 -2.555 -4.460 1.00 97.31 85 VAL A O 1
ATOM 634 N N . SER A 1 86 ? 12.307 -0.681 -3.433 1.00 97.19 86 SER A N 1
ATOM 635 C CA . SER A 1 86 ? 13.484 0.121 -3.765 1.00 97.19 86 SER A CA 1
ATOM 636 C C . SER A 1 86 ? 14.779 -0.518 -3.261 1.00 97.19 86 SER A C 1
ATOM 638 O O . SER A 1 86 ? 15.749 -0.609 -4.014 1.00 97.19 86 SER A O 1
ATOM 640 N N . GLU A 1 87 ? 14.800 -1.016 -2.020 1.00 96.38 87 GLU A N 1
ATOM 641 C CA . GLU A 1 87 ? 15.961 -1.734 -1.481 1.00 96.38 87 GLU A CA 1
ATOM 642 C C . GLU A 1 87 ? 16.269 -3.008 -2.279 1.00 96.38 87 GLU A C 1
ATOM 644 O O . GLU A 1 87 ? 17.421 -3.243 -2.646 1.00 96.38 87 GLU A O 1
ATOM 649 N N . GLY A 1 88 ? 15.255 -3.803 -2.630 1.00 97.31 88 GLY A N 1
ATOM 650 C CA . GLY A 1 88 ? 15.470 -5.008 -3.434 1.00 97.31 88 GLY A CA 1
ATOM 651 C C . GLY A 1 88 ? 15.892 -4.723 -4.880 1.00 97.31 88 GLY A C 1
ATOM 652 O O . GLY A 1 88 ? 16.698 -5.470 -5.435 1.00 97.31 88 GLY A O 1
ATOM 653 N N . LEU A 1 89 ? 15.437 -3.617 -5.479 1.00 97.50 89 LEU A N 1
ATOM 654 C CA . LEU A 1 89 ? 15.902 -3.140 -6.789 1.00 97.50 89 LEU A CA 1
ATOM 655 C C . LEU A 1 89 ? 17.372 -2.702 -6.749 1.00 97.50 89 LEU A C 1
ATOM 657 O O . LEU A 1 89 ? 18.117 -2.968 -7.694 1.00 97.50 89 LEU A O 1
ATOM 661 N N . LYS A 1 90 ? 17.807 -2.035 -5.671 1.00 96.94 90 LYS A N 1
ATOM 662 C CA . LYS A 1 90 ? 19.220 -1.672 -5.461 1.00 96.94 90 LYS A CA 1
ATOM 663 C C . LYS A 1 90 ? 20.095 -2.907 -5.271 1.00 96.94 90 LYS A C 1
ATOM 665 O O . LYS A 1 90 ? 21.182 -2.972 -5.834 1.00 96.94 90 LYS A O 1
ATOM 670 N N . ALA A 1 91 ? 19.602 -3.890 -4.522 1.00 96.94 91 ALA A N 1
ATOM 671 C CA . ALA A 1 91 ? 20.295 -5.152 -4.286 1.00 96.94 91 ALA A CA 1
ATOM 672 C C . ALA A 1 91 ? 20.291 -6.100 -5.502 1.00 96.94 91 ALA A C 1
ATOM 674 O O . ALA A 1 91 ? 20.933 -7.145 -5.455 1.00 96.94 91 ALA A O 1
ATOM 675 N N . GLY A 1 92 ? 19.558 -5.778 -6.576 1.00 97.06 92 GLY A N 1
ATOM 676 C CA . GLY A 1 92 ? 19.403 -6.654 -7.742 1.00 97.06 92 GLY A CA 1
ATOM 677 C C . GLY A 1 92 ? 18.561 -7.909 -7.475 1.00 97.06 92 GLY A C 1
ATOM 678 O O . GLY A 1 92 ? 18.560 -8.831 -8.288 1.00 97.06 92 GLY A O 1
ATOM 679 N N . ALA A 1 93 ? 17.845 -7.958 -6.349 1.00 98.00 93 ALA A N 1
ATOM 680 C CA . ALA A 1 93 ? 16.936 -9.049 -6.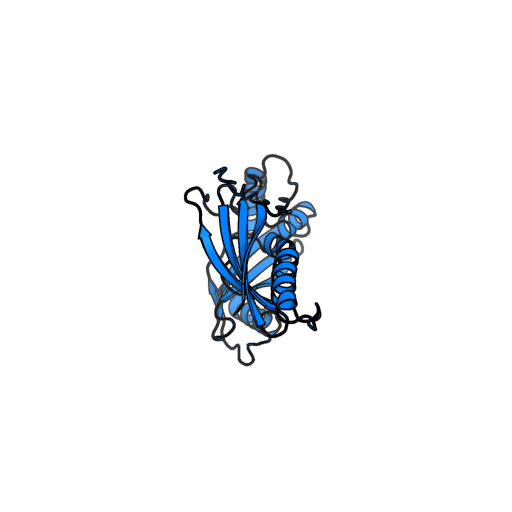007 1.00 98.00 93 ALA A CA 1
ATOM 681 C C . ALA A 1 93 ? 15.606 -8.937 -6.765 1.00 98.00 93 ALA A C 1
ATOM 683 O O . ALA A 1 93 ? 14.996 -9.948 -7.105 1.00 98.00 93 ALA A O 1
ATOM 684 N N . PHE A 1 94 ? 15.163 -7.709 -7.048 1.00 98.31 94 PHE A N 1
ATOM 685 C CA . PHE A 1 94 ? 13.909 -7.433 -7.749 1.00 98.31 94 PHE A CA 1
ATOM 686 C C . PHE A 1 94 ? 14.169 -6.782 -9.104 1.00 98.31 94 PHE A C 1
ATOM 688 O O . PHE A 1 94 ? 15.176 -6.098 -9.296 1.00 98.31 94 PHE A O 1
ATOM 695 N N . VAL A 1 95 ? 13.228 -6.962 -10.030 1.00 97.56 95 VAL A N 1
ATOM 696 C CA . VAL A 1 95 ? 13.201 -6.262 -11.326 1.00 97.56 95 VAL A CA 1
ATOM 697 C C . VAL A 1 95 ? 12.086 -5.230 -11.404 1.00 97.56 95 VAL A C 1
ATOM 699 O O . VAL A 1 95 ? 12.217 -4.272 -12.153 1.00 97.56 95 VAL A O 1
ATOM 702 N N . GLY A 1 96 ? 11.024 -5.380 -10.611 1.00 97.88 96 GLY A N 1
ATOM 703 C CA . GLY A 1 96 ? 9.911 -4.439 -10.533 1.00 97.88 96 GLY A CA 1
ATOM 704 C C . GLY A 1 96 ? 8.877 -4.877 -9.505 1.00 97.88 96 GLY A C 1
ATOM 705 O O . GLY A 1 96 ? 8.899 -6.018 -9.041 1.00 97.88 96 GLY A O 1
ATOM 706 N N . ALA A 1 97 ? 7.966 -3.980 -9.148 1.00 98.44 97 ALA A N 1
ATOM 707 C CA . ALA A 1 97 ? 6.833 -4.322 -8.303 1.00 98.44 97 ALA A CA 1
ATOM 708 C C . ALA A 1 97 ? 5.622 -3.452 -8.621 1.00 98.44 97 ALA A C 1
ATOM 710 O O . ALA A 1 97 ? 5.751 -2.307 -9.062 1.00 98.44 97 ALA A O 1
ATOM 711 N N . TRP A 1 98 ? 4.447 -3.998 -8.332 1.00 98.62 98 TRP A N 1
ATOM 712 C CA . TRP A 1 98 ? 3.163 -3.353 -8.541 1.00 98.62 98 TRP A CA 1
ATOM 713 C C . TRP A 1 98 ? 2.253 -3.610 -7.349 1.00 98.62 98 TRP A C 1
ATOM 715 O O . TRP A 1 98 ? 2.318 -4.661 -6.711 1.00 98.62 98 TRP A O 1
ATOM 725 N N . THR A 1 99 ? 1.374 -2.658 -7.064 1.00 98.44 99 THR A N 1
ATOM 726 C CA . THR A 1 99 ? 0.220 -2.892 -6.199 1.00 98.44 99 THR A CA 1
ATOM 727 C C . THR A 1 99 ? -1.053 -2.890 -7.020 1.00 98.44 99 THR A C 1
ATOM 729 O O . THR A 1 99 ? -1.137 -2.256 -8.067 1.00 98.44 99 THR A O 1
ATOM 732 N N . PHE A 1 100 ? -2.047 -3.617 -6.541 1.00 98.50 100 PHE A N 1
ATOM 733 C CA . PHE A 1 100 ? -3.388 -3.622 -7.105 1.00 98.50 100 PHE A CA 1
ATOM 734 C C . PHE A 1 100 ? -4.385 -3.955 -6.002 1.00 98.50 100 PHE A C 1
ATOM 736 O O . PHE A 1 100 ? -4.007 -4.376 -4.901 1.00 98.50 100 PHE A O 1
ATOM 743 N N . TYR A 1 101 ? -5.660 -3.756 -6.290 1.00 98.25 101 TYR A N 1
ATOM 744 C CA . TYR A 1 101 ? -6.746 -4.111 -5.392 1.00 98.25 101 TYR A CA 1
ATOM 745 C C . TYR A 1 101 ? -7.470 -5.352 -5.896 1.00 98.25 101 TYR A C 1
ATOM 747 O O . TYR A 1 101 ? -7.473 -5.619 -7.090 1.00 98.25 101 TYR A O 1
ATOM 755 N N . ALA A 1 102 ? -8.120 -6.092 -5.003 1.00 97.94 102 ALA A N 1
ATOM 756 C CA . ALA A 1 102 ? -9.137 -7.055 -5.395 1.00 97.94 102 ALA A CA 1
ATOM 757 C C . ALA A 1 102 ? -10.399 -6.876 -4.554 1.00 97.94 102 ALA A C 1
ATOM 759 O O . ALA A 1 102 ? -10.324 -6.846 -3.319 1.00 97.94 102 ALA A O 1
ATOM 760 N N . ARG A 1 103 ? -11.556 -6.778 -5.219 1.00 97.25 103 ARG A N 1
ATOM 761 C CA . ARG A 1 103 ? -12.855 -6.893 -4.537 1.00 97.25 103 ARG A CA 1
ATOM 762 C C . ARG A 1 103 ? -13.067 -8.339 -4.135 1.00 97.25 103 ARG A C 1
ATOM 764 O O . ARG A 1 103 ? -12.627 -9.236 -4.852 1.00 97.25 103 ARG A O 1
ATOM 771 N N . THR A 1 104 ? -13.740 -8.562 -3.016 1.00 95.25 104 THR A N 1
ATOM 772 C CA . THR A 1 104 ? -14.027 -9.913 -2.530 1.00 95.25 104 THR A CA 1
ATOM 773 C C . THR A 1 104 ? -15.514 -10.120 -2.266 1.00 95.25 104 THR A C 1
ATOM 775 O O . THR A 1 104 ? -16.271 -9.160 -2.129 1.00 95.25 104 THR A O 1
ATOM 778 N N . ASP A 1 105 ? -15.928 -11.382 -2.166 1.00 93.94 105 ASP A N 1
ATOM 779 C CA . ASP A 1 105 ? -17.268 -11.787 -1.727 1.00 93.94 105 ASP A CA 1
ATOM 780 C C . ASP A 1 105 ? -17.413 -11.879 -0.193 1.00 93.94 105 ASP A C 1
ATOM 782 O O . ASP A 1 105 ? -18.465 -12.271 0.310 1.00 93.94 105 ASP A O 1
ATOM 786 N N . CYS A 1 106 ? -16.385 -11.491 0.569 1.00 89.69 106 CYS A N 1
ATOM 787 C CA . CYS A 1 106 ? -16.412 -11.477 2.029 1.00 89.69 106 CYS A CA 1
ATOM 788 C C . CYS A 1 106 ? -16.806 -10.098 2.580 1.00 89.69 106 CYS A C 1
ATOM 790 O O . CYS A 1 106 ? -16.068 -9.123 2.426 1.00 89.69 106 CYS A O 1
ATOM 792 N N . ALA A 1 107 ? -17.919 -10.025 3.316 1.00 88.75 107 ALA A N 1
ATOM 793 C CA . ALA A 1 107 ? -18.421 -8.777 3.898 1.00 88.75 107 ALA A CA 1
ATOM 794 C C . ALA A 1 107 ? -17.463 -8.153 4.930 1.00 88.75 107 ALA A C 1
ATOM 796 O O . ALA A 1 107 ? -17.375 -6.932 5.045 1.00 88.75 107 ALA A O 1
ATOM 797 N N . GLU A 1 108 ? -16.713 -8.967 5.673 1.00 87.00 108 GLU A N 1
ATOM 798 C CA . GLU A 1 108 ? -15.713 -8.499 6.634 1.00 87.00 108 GLU A CA 1
ATOM 799 C C . GLU A 1 108 ? -14.458 -7.945 5.954 1.00 87.00 108 GLU A C 1
ATOM 801 O O . GLU A 1 108 ? -13.684 -7.231 6.597 1.00 87.00 108 GLU A O 1
ATOM 806 N N . THR A 1 109 ? -14.228 -8.303 4.688 1.00 89.44 109 THR A N 1
ATOM 807 C CA . THR A 1 109 ? -13.033 -7.937 3.921 1.00 89.44 109 THR A CA 1
ATOM 808 C C . THR A 1 109 ? -13.369 -7.659 2.459 1.00 89.44 109 THR A C 1
ATOM 810 O O . THR A 1 109 ? -12.820 -8.307 1.571 1.00 89.44 109 THR A O 1
ATOM 813 N N . PRO A 1 110 ? -14.228 -6.666 2.174 1.00 93.19 110 PRO A N 1
ATOM 814 C CA . PRO A 1 110 ? -14.749 -6.442 0.824 1.00 93.19 110 PRO A CA 1
ATOM 815 C C . PRO A 1 110 ? -13.667 -5.996 -0.167 1.00 93.19 110 PRO A C 1
ATOM 817 O O . PRO A 1 110 ? -13.866 -6.070 -1.378 1.00 93.19 110 PRO A O 1
ATOM 820 N N . LEU A 1 111 ? -12.523 -5.531 0.345 1.00 95.94 111 LEU A N 1
ATOM 821 C CA . LEU A 1 111 ? -11.410 -5.031 -0.441 1.00 95.94 111 LEU A CA 1
ATOM 822 C C . LEU A 1 111 ? -10.071 -5.454 0.164 1.00 95.94 111 LEU A C 1
ATOM 824 O O . LEU A 1 111 ? -9.809 -5.223 1.348 1.00 95.94 111 LEU A O 1
ATOM 828 N N . LEU A 1 112 ? -9.205 -6.018 -0.670 1.00 96.50 112 LEU A N 1
ATOM 829 C CA . LEU A 1 112 ? -7.825 -6.358 -0.336 1.00 96.50 112 LEU A CA 1
ATOM 830 C C . LEU A 1 112 ? -6.869 -5.609 -1.253 1.00 96.50 112 LEU A C 1
ATOM 832 O O . LEU A 1 112 ? -7.148 -5.451 -2.439 1.00 96.50 112 LEU A O 1
ATOM 836 N N . ARG A 1 113 ? -5.727 -5.187 -0.713 1.00 97.44 113 ARG A N 1
ATOM 837 C CA . ARG A 1 113 ? -4.607 -4.667 -1.498 1.00 97.44 113 ARG A CA 1
ATOM 838 C C . ARG A 1 113 ? -3.511 -5.716 -1.560 1.00 97.44 113 ARG A C 1
ATOM 840 O O . ARG A 1 113 ? -3.150 -6.300 -0.534 1.00 97.44 113 ARG A O 1
ATOM 847 N N . TYR A 1 114 ? -2.958 -5.895 -2.747 1.00 98.19 114 TYR A N 1
ATOM 848 C CA . TYR A 1 114 ? -1.863 -6.811 -3.020 1.00 98.19 114 TYR A CA 1
ATOM 849 C C . TYR A 1 114 ? -0.609 -6.045 -3.410 1.00 98.19 114 TYR A C 1
ATOM 851 O O . TYR A 1 114 ? -0.689 -4.939 -3.948 1.00 98.19 114 TYR A O 1
ATOM 859 N N . MET A 1 115 ? 0.541 -6.658 -3.157 1.00 98.44 115 MET A N 1
ATOM 860 C CA . MET A 1 115 ? 1.805 -6.310 -3.789 1.00 98.44 115 MET A CA 1
ATOM 861 C C . MET A 1 115 ? 2.315 -7.531 -4.548 1.00 98.44 115 MET A C 1
ATOM 863 O O . MET A 1 115 ? 2.479 -8.602 -3.964 1.00 98.44 115 MET A O 1
ATOM 867 N N . TYR A 1 116 ? 2.567 -7.344 -5.837 1.00 98.62 116 TYR A N 1
ATOM 868 C CA . TYR A 1 116 ? 3.301 -8.272 -6.681 1.00 98.62 116 TYR A CA 1
ATOM 869 C C . TYR A 1 116 ? 4.726 -7.747 -6.845 1.00 98.62 116 TYR A C 1
ATOM 871 O O . TYR A 1 116 ? 4.913 -6.581 -7.192 1.00 98.62 116 TYR A O 1
ATOM 879 N N . ILE A 1 117 ? 5.725 -8.593 -6.619 1.00 98.69 117 ILE A N 1
ATOM 880 C CA . ILE A 1 117 ? 7.143 -8.273 -6.809 1.00 98.69 117 ILE A CA 1
ATOM 881 C C . ILE A 1 117 ? 7.708 -9.273 -7.809 1.00 98.69 117 ILE A C 1
ATOM 883 O O . ILE A 1 117 ? 7.692 -10.471 -7.542 1.00 98.69 117 ILE A O 1
ATOM 887 N N . ALA A 1 118 ? 8.221 -8.790 -8.937 1.00 98.38 118 ALA A N 1
ATOM 888 C CA . ALA A 1 118 ? 8.983 -9.610 -9.866 1.00 98.38 118 ALA A CA 1
ATOM 889 C C . ALA A 1 118 ? 10.430 -9.729 -9.365 1.00 98.38 118 ALA A C 1
ATOM 891 O O . ALA A 1 118 ? 11.120 -8.717 -9.191 1.00 98.38 118 ALA A O 1
ATOM 892 N N . GLU A 1 119 ? 10.887 -10.957 -9.140 1.00 98.25 119 GLU A N 1
ATOM 893 C CA . GLU A 1 119 ? 12.249 -11.277 -8.712 1.00 98.25 119 GLU A CA 1
ATOM 894 C C . GLU A 1 119 ? 13.193 -11.384 -9.925 1.00 98.25 119 GLU A C 1
ATOM 896 O O . GLU A 1 119 ? 12.770 -11.614 -11.063 1.00 98.25 119 GLU A O 1
ATOM 901 N N . SER A 1 120 ? 14.495 -11.195 -9.703 1.00 97.31 120 SER A N 1
ATOM 902 C CA . SER A 1 120 ? 15.503 -11.207 -10.776 1.00 97.31 120 SER A CA 1
ATOM 903 C C . SER A 1 120 ? 15.784 -12.583 -11.375 1.00 97.31 120 SER A C 1
ATOM 905 O O . SER A 1 120 ? 16.260 -12.668 -12.506 1.00 97.31 120 SER A O 1
ATOM 907 N N . ASP A 1 121 ? 15.422 -13.654 -10.673 1.00 96.69 121 ASP A N 1
ATOM 908 C CA . ASP A 1 121 ? 15.494 -15.031 -11.166 1.00 96.69 121 ASP A CA 1
ATOM 909 C C . ASP A 1 121 ? 14.279 -15.444 -12.022 1.00 96.69 121 ASP A C 1
ATOM 911 O O . ASP A 1 121 ? 14.209 -16.575 -12.502 1.00 96.69 121 ASP A O 1
ATOM 915 N N . GLY A 1 122 ? 13.330 -14.528 -12.242 1.00 95.19 122 GLY A N 1
ATOM 916 C CA . GLY A 1 122 ? 12.120 -14.760 -13.027 1.00 95.19 122 GLY A CA 1
ATOM 917 C C . GLY A 1 122 ? 10.929 -15.293 -12.230 1.00 95.19 122 GLY A C 1
ATOM 918 O O . GLY A 1 122 ? 9.864 -15.459 -12.824 1.00 95.19 122 GLY A O 1
ATOM 919 N N . ARG A 1 123 ? 11.072 -15.535 -10.920 1.00 97.31 123 ARG A N 1
ATOM 920 C CA . ARG A 1 123 ? 9.945 -15.815 -10.016 1.00 97.31 123 ARG A CA 1
ATOM 921 C C . ARG A 1 123 ? 9.240 -14.520 -9.602 1.00 97.31 123 ARG A C 1
ATOM 923 O O . ARG A 1 123 ? 9.663 -13.412 -9.941 1.00 97.31 123 ARG A O 1
ATOM 930 N N . HIS A 1 124 ? 8.150 -14.659 -8.851 1.00 97.88 124 HIS A N 1
ATOM 931 C CA . HIS A 1 124 ? 7.462 -13.533 -8.233 1.00 97.88 124 HIS A CA 1
ATOM 932 C C . HIS A 1 124 ? 6.993 -13.836 -6.813 1.00 97.88 124 HIS A C 1
ATOM 934 O O . HIS A 1 124 ? 6.728 -14.980 -6.437 1.00 97.88 124 HIS A O 1
ATOM 940 N N . LEU A 1 125 ? 6.837 -12.766 -6.038 1.00 97.38 125 LEU A N 1
ATOM 941 C CA . LEU A 1 125 ? 6.165 -12.773 -4.746 1.00 97.38 125 LEU A CA 1
ATOM 942 C C . LEU A 1 125 ? 4.810 -12.088 -4.887 1.00 97.38 125 LEU A C 1
ATOM 944 O O . LEU A 1 125 ? 4.729 -10.984 -5.420 1.00 97.38 125 LEU A O 1
ATOM 948 N N . LEU A 1 126 ? 3.763 -12.712 -4.353 1.00 97.81 126 LEU A N 1
ATOM 949 C CA . LEU A 1 126 ? 2.438 -12.112 -4.241 1.00 97.81 126 LEU A CA 1
ATOM 950 C C . LEU A 1 126 ? 2.018 -12.055 -2.772 1.00 97.81 126 LEU A C 1
ATOM 952 O O . LEU A 1 126 ? 1.882 -13.082 -2.104 1.00 97.81 126 LEU A O 1
ATOM 956 N N . LEU A 1 127 ? 1.818 -10.839 -2.271 1.00 95.69 127 LEU A N 1
ATOM 957 C CA . LEU A 1 127 ? 1.547 -10.555 -0.865 1.00 95.69 127 LEU A CA 1
ATOM 958 C C . LEU A 1 127 ? 0.208 -9.837 -0.719 1.00 95.69 127 LEU A C 1
ATOM 960 O O . LEU A 1 127 ? -0.038 -8.853 -1.412 1.00 95.69 127 LEU A O 1
ATOM 964 N N . VAL A 1 128 ? -0.620 -10.264 0.236 1.00 95.56 128 VAL A N 1
ATOM 965 C CA . VAL A 1 128 ? -1.715 -9.428 0.752 1.00 95.56 128 VAL A CA 1
ATOM 966 C C . VAL A 1 128 ? -1.092 -8.413 1.703 1.00 95.56 128 VAL A C 1
ATOM 968 O O . VAL A 1 128 ? -0.531 -8.796 2.727 1.00 95.56 128 VAL A O 1
ATOM 971 N N . VAL A 1 129 ? -1.163 -7.129 1.362 1.00 94.75 129 VAL A N 1
ATOM 972 C CA . VAL A 1 129 ? -0.475 -6.061 2.108 1.00 94.75 129 VAL A CA 1
ATOM 973 C C . VAL A 1 129 ? -1.413 -5.186 2.925 1.00 94.75 129 VAL A C 1
ATOM 975 O O . VAL A 1 129 ? -0.956 -4.515 3.846 1.00 94.75 129 VAL A O 1
ATOM 978 N N . ASN A 1 130 ? -2.712 -5.182 2.615 1.00 94.75 130 ASN A N 1
ATOM 979 C CA . ASN A 1 130 ? -3.693 -4.413 3.372 1.00 94.75 130 ASN A CA 1
ATOM 980 C C . ASN A 1 130 ? -5.134 -4.913 3.163 1.00 94.75 130 ASN A C 1
ATOM 982 O O . ASN A 1 130 ? -5.452 -5.511 2.132 1.00 94.75 130 ASN A O 1
ATOM 986 N N . ARG A 1 131 ? -6.019 -4.586 4.112 1.00 94.12 131 ARG A N 1
ATOM 987 C CA . ARG A 1 131 ? -7.477 -4.631 3.945 1.00 94.12 131 ARG A CA 1
ATOM 988 C C . ARG A 1 131 ? -8.035 -3.216 3.853 1.00 94.12 131 ARG A C 1
ATOM 990 O O . ARG A 1 131 ? -7.914 -2.450 4.804 1.00 94.12 131 ARG A O 1
ATOM 997 N N . GLY A 1 132 ? -8.728 -2.918 2.760 1.00 95.38 132 GLY A N 1
ATOM 998 C CA . GLY A 1 132 ? -9.292 -1.598 2.494 1.00 95.38 132 GLY A CA 1
ATOM 999 C C . GLY A 1 132 ? -8.362 -0.678 1.702 1.00 95.38 132 GLY A C 1
ATOM 1000 O O . GLY A 1 132 ? -7.345 -1.106 1.151 1.00 95.38 132 GLY A O 1
ATOM 1001 N N . GLU A 1 133 ? -8.758 0.587 1.609 1.00 96.19 133 GLU A N 1
ATOM 1002 C CA . GLU A 1 133 ? -8.094 1.598 0.782 1.00 96.19 133 GLU A CA 1
ATOM 1003 C C . GLU A 1 133 ? -6.987 2.304 1.561 1.00 96.19 133 GLU A C 1
ATOM 1005 O O . GLU A 1 133 ? -7.167 2.657 2.730 1.00 96.19 133 GLU A O 1
ATOM 1010 N N . ALA A 1 134 ? -5.851 2.531 0.906 1.00 96.62 134 ALA A N 1
ATOM 1011 C CA . ALA A 1 134 ? -4.739 3.298 1.454 1.00 96.62 134 ALA A CA 1
ATOM 1012 C C . ALA A 1 134 ? -4.013 4.056 0.336 1.00 96.62 134 ALA A C 1
ATOM 1014 O O . ALA A 1 134 ? -3.867 3.552 -0.782 1.00 96.62 134 ALA A O 1
ATOM 1015 N N . ILE A 1 135 ? -3.547 5.260 0.654 1.00 97.06 135 ILE A N 1
ATOM 1016 C CA . ILE A 1 135 ? -2.606 6.029 -0.169 1.00 97.06 135 ILE A CA 1
ATOM 1017 C C . ILE A 1 135 ? -1.175 5.685 0.252 1.00 97.06 135 ILE A C 1
ATOM 1019 O O . ILE A 1 135 ? -0.295 5.595 -0.602 1.00 97.06 135 ILE A O 1
ATOM 1023 N N . SER A 1 136 ? -0.963 5.442 1.547 1.00 96.75 136 SER A N 1
ATOM 1024 C CA . SER A 1 136 ? 0.315 5.034 2.111 1.00 96.75 136 SER A CA 1
ATOM 1025 C C . SER A 1 136 ? 0.848 3.763 1.441 1.00 96.75 136 SER A C 1
ATOM 1027 O O . SER A 1 136 ? 0.099 2.863 1.039 1.00 96.75 136 SER A O 1
ATOM 1029 N N . THR A 1 137 ? 2.165 3.696 1.266 1.00 96.69 137 THR A N 1
ATOM 1030 C CA . THR A 1 137 ? 2.829 2.511 0.714 1.00 96.69 137 THR A CA 1
ATOM 1031 C C . THR A 1 137 ? 2.802 1.368 1.732 1.00 96.69 137 THR A C 1
ATOM 1033 O O . THR A 1 137 ? 2.770 1.616 2.939 1.00 96.69 137 THR A O 1
ATOM 1036 N N . PRO A 1 138 ? 2.847 0.096 1.309 1.00 95.50 138 PRO A N 1
ATOM 1037 C CA . PRO A 1 138 ? 2.912 -1.032 2.241 1.00 95.50 138 PRO A CA 1
ATOM 1038 C C . PRO A 1 138 ? 4.041 -0.941 3.282 1.00 95.50 138 PRO A C 1
ATOM 1040 O O . PRO A 1 138 ? 3.841 -1.306 4.443 1.00 95.50 138 PRO A O 1
ATOM 1043 N N . SER A 1 139 ? 5.208 -0.404 2.919 1.00 95.25 139 SER A N 1
ATOM 1044 C CA . SER A 1 139 ? 6.288 -0.129 3.871 1.00 95.25 139 SER A CA 1
ATOM 1045 C C . SER A 1 139 ? 5.927 0.980 4.866 1.00 95.25 139 SER A C 1
ATOM 1047 O O . SER A 1 139 ? 6.138 0.787 6.066 1.00 95.25 139 SER A O 1
ATOM 1049 N N . GLN A 1 140 ? 5.302 2.078 4.416 1.00 95.06 140 GLN A N 1
ATOM 1050 C CA . GLN A 1 140 ? 4.788 3.123 5.314 1.00 95.06 140 GLN A CA 1
ATOM 1051 C C . GLN A 1 140 ? 3.724 2.565 6.272 1.00 95.06 140 GLN A C 1
ATOM 1053 O O . GLN A 1 140 ? 3.754 2.827 7.476 1.00 95.06 140 GLN A O 1
ATOM 1058 N N . MET A 1 141 ? 2.807 1.735 5.776 1.00 94.50 141 MET A N 1
ATOM 1059 C CA . MET A 1 141 ? 1.795 1.087 6.611 1.00 94.50 141 MET A CA 1
ATOM 1060 C C . MET A 1 141 ? 2.439 0.212 7.683 1.00 94.50 141 MET A C 1
ATOM 1062 O O . MET A 1 141 ? 2.117 0.341 8.863 1.00 94.50 141 MET A O 1
ATOM 1066 N N . ARG A 1 142 ? 3.394 -0.644 7.301 1.00 92.38 142 ARG A N 1
ATOM 1067 C CA . ARG A 1 142 ? 4.107 -1.531 8.232 1.00 92.38 142 ARG A CA 1
ATOM 1068 C C . ARG A 1 142 ? 4.782 -0.750 9.357 1.00 92.38 142 ARG A C 1
ATOM 1070 O O . ARG A 1 142 ? 4.679 -1.147 10.516 1.00 92.38 142 ARG A O 1
ATOM 1077 N N . GLU A 1 143 ? 5.449 0.351 9.040 1.00 91.19 143 GLU A N 1
ATOM 1078 C CA . GLU A 1 143 ? 6.158 1.178 10.023 1.00 91.19 143 GLU A CA 1
ATOM 1079 C C . GLU A 1 143 ? 5.203 1.935 10.951 1.00 91.19 143 GLU A C 1
ATOM 1081 O O . GLU A 1 143 ? 5.371 1.897 12.173 1.00 91.19 143 GLU A O 1
ATOM 1086 N N . THR A 1 144 ? 4.153 2.546 10.400 1.00 93.69 144 THR A N 1
ATOM 1087 C CA . THR A 1 144 ? 3.189 3.332 11.185 1.00 93.69 144 THR A CA 1
ATOM 1088 C C . THR A 1 144 ? 2.201 2.460 11.957 1.00 93.69 144 THR A C 1
ATOM 1090 O O . THR A 1 144 ? 1.695 2.878 13.000 1.00 93.69 144 THR A O 1
ATOM 1093 N N . SER A 1 145 ? 1.961 1.218 11.522 1.00 92.44 145 SER A N 1
ATOM 1094 C CA . SER A 1 145 ? 1.025 0.294 12.182 1.00 92.44 145 SER A CA 1
ATOM 1095 C C . SER A 1 145 ? 1.341 0.087 13.660 1.00 92.44 145 SER A C 1
ATOM 1097 O O . SER A 1 145 ? 0.419 0.016 14.465 1.00 92.44 145 SER A O 1
ATOM 1099 N N . LYS A 1 146 ? 2.623 0.074 14.051 1.00 90.25 146 LYS A N 1
ATOM 1100 C CA . LYS A 1 146 ? 3.041 -0.069 15.456 1.00 90.25 146 LYS A CA 1
ATOM 1101 C C . LYS A 1 146 ? 2.626 1.133 16.303 1.00 90.25 146 LYS A C 1
ATOM 1103 O O . LYS A 1 146 ? 2.140 0.956 17.418 1.00 90.25 146 LYS A O 1
ATOM 1108 N N . LEU A 1 147 ? 2.789 2.342 15.765 1.00 92.25 147 LEU A N 1
ATOM 1109 C CA . LEU A 1 147 ? 2.376 3.582 16.422 1.00 92.25 147 LEU A CA 1
ATOM 1110 C C . LEU A 1 147 ? 0.851 3.635 16.564 1.00 92.25 147 LEU A C 1
ATOM 1112 O O . LEU A 1 147 ? 0.341 3.888 17.655 1.00 92.25 147 LEU A O 1
ATOM 1116 N N . ALA A 1 148 ? 0.127 3.340 15.484 1.00 95.56 148 ALA A N 1
ATOM 1117 C CA . ALA A 1 148 ? -1.331 3.331 15.483 1.00 95.56 148 ALA A CA 1
ATOM 1118 C C . ALA A 1 148 ? -1.905 2.247 16.414 1.00 95.56 148 ALA A C 1
ATOM 1120 O O . ALA A 1 148 ? -2.801 2.528 17.209 1.00 95.56 148 ALA A O 1
ATOM 1121 N N . ALA A 1 149 ? -1.339 1.036 16.394 1.00 93.69 149 ALA A N 1
ATOM 1122 C CA . ALA A 1 149 ? -1.717 -0.061 17.285 1.00 93.69 149 ALA A CA 1
ATOM 1123 C C . ALA A 1 149 ? -1.497 0.304 18.758 1.00 93.69 149 ALA A C 1
ATOM 1125 O O . ALA A 1 149 ? -2.375 0.072 19.591 1.00 93.69 149 ALA A O 1
ATOM 1126 N N . LYS A 1 150 ? -0.356 0.928 19.083 1.00 93.50 150 LYS A N 1
ATOM 1127 C CA . LYS A 1 150 ? -0.095 1.432 20.434 1.00 93.50 150 LYS A CA 1
ATOM 1128 C C . LYS A 1 150 ? -1.126 2.482 20.849 1.00 93.50 150 LYS A C 1
ATOM 1130 O O . LYS A 1 150 ? -1.657 2.383 21.949 1.00 93.50 150 LYS A O 1
ATOM 1135 N N . ALA A 1 151 ? -1.443 3.440 19.980 1.00 94.81 151 ALA A N 1
ATOM 1136 C CA . ALA A 1 151 ? -2.428 4.478 20.278 1.00 94.81 151 ALA A CA 1
ATOM 1137 C C . ALA A 1 151 ? -3.837 3.893 20.509 1.00 94.81 151 ALA A C 1
ATOM 1139 O O . ALA A 1 151 ? -4.517 4.276 21.464 1.00 94.81 151 ALA A O 1
ATOM 1140 N N . ALA A 1 152 ? -4.251 2.916 19.694 1.00 95.06 152 ALA A N 1
ATOM 1141 C CA . ALA A 1 152 ? -5.495 2.171 19.893 1.00 95.06 152 ALA A CA 1
ATOM 1142 C C . ALA A 1 152 ? -5.516 1.448 21.249 1.00 95.06 152 ALA A C 1
ATOM 1144 O O . ALA A 1 152 ? -6.501 1.532 21.987 1.00 95.06 152 ALA A O 1
ATOM 1145 N N . TRP A 1 153 ? -4.420 0.767 21.594 1.00 94.56 153 TRP A N 1
ATOM 1146 C CA . TRP A 1 153 ? -4.286 0.054 22.861 1.00 94.56 153 TRP A CA 1
ATOM 1147 C C . TRP A 1 153 ? -4.305 0.988 24.068 1.00 94.56 153 TRP A C 1
ATOM 1149 O O . TRP A 1 153 ? -5.090 0.755 24.983 1.00 94.56 153 TRP A O 1
ATOM 1159 N N . ASP A 1 154 ? -3.506 2.059 24.062 1.00 93.69 154 ASP A N 1
ATOM 1160 C CA . ASP A 1 154 ? -3.453 3.039 25.154 1.00 93.69 154 ASP A CA 1
ATOM 1161 C C . ASP A 1 154 ? -4.854 3.608 25.420 1.00 93.69 154 ASP A C 1
ATOM 1163 O O . ASP A 1 154 ? -5.309 3.676 26.566 1.00 93.69 154 ASP A O 1
ATOM 1167 N N . ARG A 1 155 ? -5.582 3.954 24.349 1.00 94.00 155 ARG A N 1
ATOM 1168 C CA . ARG A 1 155 ? -6.945 4.480 24.447 1.00 94.00 155 ARG A CA 1
ATOM 1169 C C . ARG A 1 155 ? -7.922 3.455 25.023 1.00 94.00 155 ARG A C 1
ATOM 1171 O O . ARG A 1 155 ? -8.757 3.819 25.852 1.00 94.00 155 ARG A O 1
ATOM 1178 N N . ALA A 1 156 ? -7.831 2.192 24.612 1.00 92.25 156 ALA A N 1
ATOM 1179 C CA . ALA A 1 156 ? -8.679 1.118 25.127 1.00 92.25 156 ALA A CA 1
ATOM 1180 C C . ALA A 1 156 ? -8.352 0.770 26.593 1.00 92.25 156 ALA A C 1
ATOM 1182 O O . ALA A 1 156 ? -9.263 0.636 27.412 1.00 92.25 156 ALA A O 1
ATOM 1183 N N . LYS A 1 157 ? -7.064 0.720 26.957 1.00 91.81 157 LYS A N 1
ATOM 1184 C CA . LYS A 1 157 ? -6.561 0.453 28.316 1.00 91.81 157 LYS A CA 1
ATOM 1185 C C . LYS A 1 157 ? -7.041 1.486 29.335 1.00 91.81 157 LYS A C 1
ATOM 1187 O O . LYS A 1 157 ? -7.353 1.113 30.461 1.00 91.81 157 LYS A O 1
ATOM 1192 N N . GLN A 1 158 ? -7.165 2.756 28.942 1.00 91.50 158 GLN A N 1
ATOM 1193 C CA . GLN A 1 158 ? -7.751 3.801 29.796 1.00 91.50 158 GLN A CA 1
ATOM 1194 C C . GLN A 1 158 ? -9.188 3.478 30.233 1.00 91.50 158 GLN A C 1
ATOM 1196 O O . GLN A 1 158 ? -9.594 3.882 31.317 1.00 91.50 158 GLN A O 1
ATOM 1201 N N . GLN A 1 159 ? -9.958 2.762 29.407 1.00 87.06 159 GLN A N 1
ATOM 1202 C CA . GLN A 1 159 ? -11.328 2.358 29.742 1.00 87.06 159 GLN A CA 1
ATOM 1203 C C . GLN A 1 159 ? -11.398 0.954 30.355 1.00 87.06 159 GLN A C 1
ATOM 1205 O O . GLN A 1 159 ? -12.319 0.666 31.113 1.00 87.06 159 GLN A O 1
ATOM 1210 N N . GLN A 1 160 ? -10.421 0.091 30.063 1.00 88.06 160 GLN A N 1
ATOM 1211 C CA . GLN A 1 160 ? -10.303 -1.248 30.636 1.00 88.06 160 GLN A CA 1
ATOM 1212 C C . GLN A 1 160 ? -8.875 -1.502 31.152 1.00 88.06 160 GLN A C 1
ATOM 1214 O O . GLN A 1 160 ? -8.040 -2.062 30.431 1.00 88.06 160 GLN A O 1
ATOM 1219 N N . PRO A 1 161 ? -8.580 -1.153 32.420 1.00 87.75 161 PRO A N 1
ATOM 1220 C CA . PRO A 1 161 ? -7.236 -1.270 32.987 1.00 87.75 161 PRO A CA 1
ATOM 1221 C C . PRO A 1 161 ? -6.685 -2.696 33.056 1.00 87.75 161 PRO A C 1
ATOM 1223 O O . PRO A 1 161 ? -5.480 -2.864 33.194 1.00 87.75 161 PRO A O 1
ATOM 1226 N N . SER A 1 162 ? -7.512 -3.735 32.923 1.00 87.75 162 SER A N 1
ATOM 1227 C CA . SER A 1 162 ? -7.057 -5.131 32.855 1.00 87.75 162 SER A CA 1
ATOM 1228 C C . SER A 1 162 ? -6.542 -5.557 31.472 1.00 87.75 162 SER A C 1
ATOM 1230 O O . SER A 1 162 ? -6.046 -6.665 31.331 1.00 87.75 162 SER A O 1
ATOM 1232 N N . CYS A 1 163 ? -6.616 -4.700 30.449 1.00 82.44 163 CYS A N 1
ATOM 1233 C CA . CYS A 1 163 ? -6.277 -5.087 29.078 1.00 82.44 163 CYS A CA 1
ATOM 1234 C C . CYS A 1 163 ? -4.783 -5.388 28.840 1.00 82.44 163 CYS A C 1
ATOM 1236 O O . CYS A 1 163 ? -3.915 -4.609 29.233 1.00 82.44 163 CYS A O 1
ATOM 1238 N N . GLU A 1 164 ? -4.479 -6.456 28.102 1.00 79.31 164 GLU A N 1
ATOM 1239 C CA . GLU A 1 164 ? -3.120 -6.823 27.682 1.00 79.31 164 GLU A CA 1
ATOM 1240 C C . GLU A 1 164 ? -2.829 -6.456 26.216 1.00 79.31 164 GLU A C 1
ATOM 1242 O O . GLU A 1 164 ? -3.732 -6.366 25.378 1.00 79.31 164 GLU A O 1
ATOM 1247 N N . VAL A 1 165 ? -1.546 -6.243 25.897 1.00 73.06 165 VAL A N 1
ATOM 1248 C CA . VAL A 1 165 ? -1.083 -5.779 24.571 1.00 73.06 165 VAL A CA 1
ATOM 1249 C C . VAL A 1 165 ? -1.316 -6.805 23.454 1.00 73.06 165 VAL A C 1
ATOM 1251 O O . VAL A 1 165 ? -1.429 -6.436 22.290 1.00 73.06 165 VAL A O 1
ATOM 1254 N N . THR A 1 166 ? -1.437 -8.088 23.797 1.00 71.44 166 THR A N 1
ATOM 1255 C CA . THR A 1 166 ? -1.642 -9.208 22.858 1.00 71.44 166 THR A CA 1
ATOM 1256 C C . THR A 1 166 ? -2.990 -9.162 22.132 1.00 71.44 166 THR A C 1
ATOM 1258 O O . THR A 1 166 ? -3.223 -9.939 21.212 1.00 71.44 166 THR A O 1
ATOM 1261 N N . SER A 1 167 ? -3.877 -8.239 22.513 1.00 68.56 167 SER A N 1
ATOM 1262 C CA . SER A 1 167 ? -5.243 -8.122 21.999 1.00 68.56 167 SER A CA 1
ATOM 1263 C C . SER A 1 167 ? -5.418 -7.127 20.844 1.00 68.56 167 SER A C 1
ATOM 1265 O O . SER A 1 167 ? -6.559 -6.811 20.502 1.00 68.56 167 SER A O 1
ATOM 1267 N N . VAL A 1 168 ? -4.327 -6.604 20.266 1.00 83.50 168 VAL A N 1
ATOM 1268 C CA . VAL A 1 168 ? -4.384 -5.550 19.240 1.00 83.50 168 VAL A CA 1
ATOM 1269 C C . VAL A 1 168 ? -4.226 -6.128 17.838 1.00 83.50 168 VAL A C 1
ATOM 1271 O O . VAL A 1 168 ? -3.160 -6.615 17.471 1.00 83.50 168 VAL A O 1
ATOM 1274 N N . GLY A 1 169 ? -5.279 -6.025 17.032 1.00 87.38 169 GLY A N 1
ATOM 1275 C CA . GLY A 1 169 ? -5.281 -6.445 15.634 1.00 87.38 169 GLY A CA 1
ATOM 1276 C C . GLY A 1 169 ? -5.790 -5.335 14.730 1.00 87.38 169 GLY A C 1
ATOM 1277 O O . GLY A 1 169 ? -6.883 -4.807 14.947 1.00 87.38 169 GLY A O 1
ATOM 1278 N N . MET A 1 170 ? -5.015 -4.991 13.702 1.00 90.62 170 MET A N 1
ATOM 1279 C CA . MET A 1 170 ? -5.485 -4.086 12.661 1.00 90.62 170 MET A CA 1
ATOM 1280 C C . MET A 1 170 ? -6.597 -4.765 11.875 1.00 90.62 170 MET A C 1
ATOM 1282 O O . MET A 1 170 ? -6.492 -5.924 11.470 1.00 90.62 170 MET A O 1
ATOM 1286 N N . ARG A 1 171 ? -7.686 -4.034 11.681 1.00 91.00 171 ARG A N 1
ATOM 1287 C CA . ARG A 1 171 ? -8.819 -4.482 10.908 1.00 91.00 171 ARG A CA 1
ATOM 1288 C C . ARG A 1 171 ? -8.718 -3.978 9.488 1.00 91.00 171 ARG A C 1
ATOM 1290 O O . ARG A 1 171 ? -8.442 -4.791 8.624 1.00 91.00 171 ARG A O 1
ATOM 1297 N N . GLN A 1 172 ? -9.028 -2.727 9.223 1.00 92.88 172 GLN A N 1
ATOM 1298 C CA . GLN A 1 172 ? -9.178 -2.225 7.860 1.00 92.88 172 GLN A CA 1
ATOM 1299 C C . GLN A 1 172 ? -8.722 -0.779 7.791 1.00 92.88 172 GLN A C 1
ATOM 1301 O O . GLN A 1 172 ? -8.681 -0.101 8.817 1.00 92.88 172 GLN A O 1
ATOM 1306 N N . THR A 1 173 ? -8.435 -0.304 6.590 1.00 96.31 173 THR A N 1
ATOM 1307 C CA . THR A 1 173 ? -8.169 1.106 6.327 1.00 96.31 173 THR A CA 1
ATOM 1308 C C . THR A 1 173 ? -9.191 1.700 5.381 1.00 96.31 173 THR A C 1
ATOM 1310 O O . THR A 1 173 ? -9.800 1.015 4.556 1.00 96.31 173 THR A O 1
ATOM 1313 N N . ARG A 1 174 ? -9.349 3.011 5.493 1.00 97.56 174 ARG A N 1
ATOM 1314 C CA . ARG A 1 174 ? -10.043 3.845 4.518 1.00 97.56 174 ARG A CA 1
ATOM 1315 C C . ARG A 1 174 ? -9.348 5.192 4.423 1.00 97.56 174 ARG A C 1
ATOM 1317 O O . ARG A 1 174 ? -8.770 5.664 5.407 1.00 97.56 174 ARG A O 1
ATOM 1324 N N . ILE A 1 175 ? -9.456 5.831 3.267 1.00 98.06 175 ILE A N 1
ATOM 1325 C CA . ILE A 1 175 ? -9.028 7.220 3.105 1.00 98.06 175 ILE A CA 1
ATOM 1326 C C . ILE A 1 175 ? -10.007 8.096 3.893 1.00 98.06 175 ILE A C 1
ATOM 1328 O O . ILE A 1 175 ? -11.220 7.989 3.722 1.00 98.06 175 ILE A O 1
ATOM 1332 N N . ALA A 1 176 ? -9.484 8.923 4.797 1.00 98.06 176 ALA A N 1
ATOM 1333 C CA . ALA A 1 176 ? -10.286 9.837 5.605 1.00 98.06 176 ALA A CA 1
ATOM 1334 C C . ALA A 1 176 ? -10.355 11.230 4.968 1.00 98.06 176 ALA A C 1
ATOM 1336 O O . ALA A 1 176 ? -11.425 11.830 4.921 1.00 98.06 176 ALA A O 1
ATOM 1337 N N . ALA A 1 177 ? -9.221 11.739 4.482 1.00 98.12 177 ALA A N 1
ATOM 1338 C CA . ALA A 1 177 ? -9.138 13.032 3.811 1.00 98.12 177 ALA A CA 1
ATOM 1339 C C . ALA A 1 177 ? -7.892 13.115 2.922 1.00 98.12 177 ALA A C 1
ATOM 1341 O O . ALA A 1 177 ? -6.901 12.424 3.161 1.00 98.12 177 ALA A O 1
ATOM 1342 N N . THR A 1 178 ? -7.925 14.009 1.941 1.00 98.25 178 THR A N 1
ATOM 1343 C CA . THR A 1 178 ? -6.774 14.399 1.118 1.00 98.25 178 THR A CA 1
ATOM 1344 C C . THR A 1 178 ? -6.678 15.912 1.088 1.00 98.25 178 THR A C 1
ATOM 1346 O O . THR A 1 178 ? -7.709 16.585 1.001 1.00 98.25 178 THR A O 1
ATOM 1349 N N . ASP A 1 179 ? -5.464 16.439 1.110 1.00 97.38 179 ASP A N 1
ATOM 1350 C CA . ASP A 1 179 ? -5.253 17.873 0.964 1.00 97.38 179 ASP A CA 1
ATOM 1351 C C . ASP A 1 179 ? -5.405 18.309 -0.493 1.00 97.38 179 ASP A C 1
ATOM 1353 O O . ASP A 1 179 ? -5.274 17.509 -1.422 1.00 97.38 179 ASP A O 1
ATOM 1357 N N . GLY A 1 180 ? -5.680 19.599 -0.697 1.00 96.88 180 GLY A N 1
ATOM 1358 C CA . GLY A 1 180 ? -5.836 20.172 -2.036 1.00 96.88 180 GLY A CA 1
ATOM 1359 C C . GLY A 1 180 ? -4.539 20.215 -2.851 1.00 96.88 180 GLY A C 1
ATOM 1360 O O . GLY A 1 180 ? -4.598 20.342 -4.070 1.00 96.88 180 GLY A O 1
ATOM 1361 N N . ASP A 1 181 ? -3.384 20.101 -2.196 1.00 95.50 181 ASP A N 1
ATOM 1362 C CA . ASP A 1 181 ? -2.050 20.091 -2.803 1.00 95.50 181 ASP A CA 1
ATOM 1363 C C . ASP A 1 181 ? -1.457 18.677 -2.947 1.00 95.50 181 ASP A C 1
ATOM 1365 O O . ASP A 1 181 ? -0.298 18.532 -3.345 1.00 95.50 181 ASP A O 1
ATOM 1369 N N . LEU A 1 182 ? -2.236 17.625 -2.653 1.00 97.50 182 LEU A N 1
ATOM 1370 C CA . LEU A 1 182 ? -1.791 16.243 -2.800 1.00 97.50 182 LEU A CA 1
ATOM 1371 C C . LEU A 1 182 ? -1.465 15.948 -4.270 1.00 97.50 182 LEU A C 1
ATOM 1373 O O . LEU A 1 182 ? -2.347 15.919 -5.134 1.00 97.50 182 LEU A O 1
ATOM 1377 N N . SER A 1 183 ? -0.188 15.695 -4.560 1.00 96.19 183 SER A N 1
ATOM 1378 C CA . SER A 1 183 ? 0.271 15.454 -5.931 1.00 96.19 183 SER A CA 1
ATOM 1379 C C . SER A 1 183 ? -0.284 14.149 -6.503 1.00 96.19 183 SER A C 1
ATOM 1381 O O . SER A 1 183 ? -0.711 13.288 -5.738 1.00 96.19 183 SER A O 1
ATOM 1383 N N . PRO A 1 184 ? -0.297 13.940 -7.834 1.00 95.38 184 PRO A N 1
ATOM 1384 C CA . PRO A 1 184 ? -0.646 12.654 -8.442 1.00 95.38 184 PRO A CA 1
ATOM 1385 C C . PRO A 1 184 ? 0.206 11.486 -7.921 1.00 95.38 184 PRO A C 1
ATOM 1387 O O . PRO A 1 184 ? 1.323 11.678 -7.443 1.00 95.38 184 PRO A O 1
ATOM 1390 N N . MET A 1 185 ? -0.315 10.260 -8.025 1.00 93.50 185 MET A N 1
ATOM 1391 C CA . MET A 1 185 ? 0.459 9.071 -7.671 1.00 93.50 185 MET A CA 1
ATOM 1392 C C . MET A 1 185 ? 1.529 8.855 -8.733 1.00 93.50 185 MET A C 1
ATOM 1394 O O . MET A 1 185 ? 1.222 8.824 -9.923 1.00 93.50 185 MET A O 1
ATOM 1398 N N . GLN A 1 186 ? 2.772 8.698 -8.299 1.00 94.25 186 GLN A N 1
ATOM 1399 C CA . GLN A 1 186 ? 3.913 8.412 -9.158 1.00 94.25 186 GLN A CA 1
ATOM 1400 C C . GLN A 1 186 ? 4.716 7.288 -8.516 1.00 94.25 186 GLN A C 1
ATOM 1402 O O . GLN A 1 186 ? 4.987 7.332 -7.316 1.00 94.25 186 GLN A O 1
ATOM 1407 N N . PHE A 1 187 ? 5.064 6.260 -9.292 1.00 95.69 187 PHE A N 1
ATOM 1408 C CA . PHE A 1 187 ? 5.903 5.143 -8.834 1.00 95.69 187 PHE A CA 1
ATOM 1409 C C . PHE A 1 187 ? 5.358 4.402 -7.589 1.00 95.69 187 PHE A C 1
ATOM 1411 O O . PHE A 1 187 ? 6.108 3.738 -6.874 1.00 95.69 187 PHE A O 1
ATOM 1418 N N . GLY A 1 188 ? 4.054 4.531 -7.311 1.00 94.12 188 GLY A N 1
ATOM 1419 C CA . GLY A 1 188 ? 3.380 3.951 -6.145 1.00 94.12 188 GLY A CA 1
ATOM 1420 C C . GLY A 1 188 ? 3.343 4.818 -4.887 1.00 94.12 188 GLY A C 1
ATOM 1421 O O . GLY A 1 188 ? 2.899 4.332 -3.850 1.00 94.12 188 GLY A O 1
ATOM 1422 N N . THR A 1 189 ? 3.781 6.078 -4.955 1.00 94.25 189 THR A N 1
ATOM 1423 C CA . THR A 1 189 ? 3.789 7.018 -3.822 1.00 94.25 189 THR A CA 1
ATOM 1424 C C . THR A 1 189 ? 3.332 8.424 -4.238 1.00 94.25 189 THR A C 1
ATOM 1426 O O . THR A 1 189 ? 2.964 8.665 -5.392 1.00 94.25 189 THR A O 1
ATOM 1429 N N . ARG A 1 190 ? 3.308 9.354 -3.281 1.00 94.88 190 ARG A N 1
ATOM 1430 C CA . ARG A 1 190 ? 2.988 10.777 -3.457 1.00 94.88 190 ARG A CA 1
ATOM 1431 C C . ARG A 1 190 ? 4.208 11.591 -3.035 1.00 94.88 190 ARG A C 1
ATOM 1433 O O . ARG A 1 190 ? 4.768 11.346 -1.973 1.00 94.88 190 ARG A O 1
ATOM 1440 N N . PHE A 1 191 ? 4.617 12.550 -3.862 1.00 93.94 191 PHE A N 1
ATOM 1441 C CA . PHE A 1 191 ? 5.818 13.362 -3.610 1.00 93.94 191 PHE A CA 1
ATOM 1442 C C . PHE A 1 191 ? 5.512 14.727 -2.978 1.00 93.94 191 PHE A C 1
ATOM 1444 O O . PHE A 1 191 ? 6.434 15.409 -2.551 1.00 93.94 191 PHE A O 1
ATOM 1451 N N . ALA A 1 192 ? 4.247 15.148 -2.914 1.00 96.00 192 ALA A N 1
ATOM 1452 C CA . ALA A 1 192 ? 3.861 16.427 -2.321 1.00 96.00 192 ALA A CA 1
ATOM 1453 C C . ALA A 1 192 ? 2.437 16.376 -1.755 1.00 96.00 192 ALA A C 1
ATOM 1455 O O . ALA A 1 192 ? 1.635 15.529 -2.160 1.00 96.00 192 ALA A O 1
ATOM 1456 N N . GLY A 1 193 ? 2.158 17.307 -0.842 1.00 97.00 193 GLY A N 1
ATOM 1457 C CA . GLY A 1 193 ? 0.912 17.408 -0.090 1.00 97.00 193 GLY A CA 1
ATOM 1458 C C . GLY A 1 193 ? 0.777 16.339 0.990 1.00 97.00 193 GLY A C 1
ATOM 1459 O O . GLY A 1 193 ? 1.724 15.606 1.305 1.00 97.00 193 GLY A O 1
ATOM 1460 N N . GLY A 1 194 ? -0.419 16.240 1.558 1.00 97.44 194 GLY A N 1
ATOM 1461 C CA . GLY A 1 194 ? -0.696 15.280 2.616 1.00 97.44 194 GLY A CA 1
ATOM 1462 C C . GLY A 1 194 ? -2.085 14.664 2.549 1.00 97.44 194 GLY A C 1
ATOM 1463 O O . GLY A 1 194 ? -2.960 15.054 1.773 1.00 97.44 194 GLY A O 1
ATOM 1464 N N . TRP A 1 195 ? -2.268 13.618 3.345 1.00 98.25 195 TRP A N 1
ATOM 1465 C CA . TRP A 1 195 ? -3.515 12.866 3.407 1.00 98.25 195 TRP A CA 1
ATOM 1466 C C . TRP A 1 195 ? -3.697 12.234 4.781 1.00 98.25 195 TRP A C 1
ATOM 1468 O O . TRP A 1 195 ? -2.744 12.055 5.537 1.00 98.25 195 TRP A O 1
ATOM 1478 N N . SER A 1 196 ? -4.931 11.873 5.104 1.00 98.38 196 SER A N 1
ATOM 1479 C CA . SER A 1 196 ? -5.260 11.152 6.327 1.00 98.38 196 SER A CA 1
ATOM 1480 C C . SER A 1 196 ? -5.953 9.840 6.003 1.00 98.38 196 SER A C 1
ATOM 1482 O O . SER A 1 196 ? -6.802 9.766 5.113 1.00 98.38 196 SER A O 1
ATOM 1484 N N . GLU A 1 197 ? -5.638 8.812 6.775 1.00 98.50 197 GLU A N 1
ATOM 1485 C CA . GLU A 1 197 ? -6.256 7.494 6.696 1.00 98.50 197 GLU A CA 1
ATOM 1486 C C . GLU A 1 197 ? -6.857 7.132 8.050 1.00 98.50 197 GLU A C 1
ATOM 1488 O O . GLU A 1 197 ? -6.266 7.393 9.097 1.00 98.50 197 GLU A O 1
ATOM 1493 N N . ALA A 1 198 ? -8.037 6.521 8.034 1.00 98.25 198 ALA A N 1
ATOM 1494 C CA . ALA A 1 198 ? -8.660 5.966 9.226 1.00 98.25 198 ALA A CA 1
ATOM 1495 C C . ALA A 1 198 ? -8.407 4.461 9.259 1.00 98.25 198 ALA A C 1
ATOM 1497 O O . ALA A 1 198 ? -8.807 3.724 8.352 1.00 98.25 198 ALA A O 1
ATOM 1498 N N . TRP A 1 199 ? -7.703 4.021 10.293 1.00 97.56 199 TRP A N 1
ATOM 1499 C CA . TRP A 1 199 ? -7.277 2.648 10.494 1.00 97.56 199 TRP A CA 1
ATOM 1500 C C . TRP A 1 199 ? -8.053 2.054 11.657 1.00 97.56 199 TRP A C 1
ATOM 1502 O O . TRP A 1 199 ? -7.913 2.473 12.806 1.00 97.56 199 TRP A O 1
ATOM 1512 N N . ASP A 1 200 ? -8.886 1.071 11.357 1.00 95.62 200 ASP A N 1
ATOM 1513 C CA . ASP A 1 200 ? -9.675 0.392 12.367 1.00 95.62 200 ASP A CA 1
ATOM 1514 C C . ASP A 1 200 ? -8.832 -0.699 13.019 1.00 95.62 200 ASP A C 1
ATOM 1516 O O . ASP A 1 200 ? -8.162 -1.472 12.339 1.00 95.62 200 ASP A O 1
ATOM 1520 N N . PHE A 1 201 ? -8.924 -0.811 14.334 1.00 94.50 201 PHE A N 1
ATOM 1521 C CA . PHE A 1 201 ? -8.302 -1.837 15.154 1.00 94.50 201 PHE A CA 1
ATOM 1522 C C . PHE A 1 201 ? -9.359 -2.508 16.024 1.00 94.50 201 PHE A C 1
ATOM 1524 O O . PHE A 1 201 ? -10.394 -1.925 16.358 1.00 94.50 201 PHE A O 1
ATOM 1531 N N . VAL A 1 202 ? -9.081 -3.740 16.430 1.00 91.88 202 VAL A N 1
ATOM 1532 C CA . VAL A 1 202 ? -9.636 -4.290 17.666 1.00 91.88 202 VAL A CA 1
ATOM 1533 C C . VAL A 1 202 ? -8.530 -4.264 18.700 1.00 91.88 202 VAL A C 1
ATOM 1535 O O . VAL A 1 202 ? -7.448 -4.766 18.429 1.00 91.88 202 VAL A O 1
ATOM 1538 N N . ALA A 1 203 ? -8.800 -3.659 19.850 1.00 91.00 203 ALA A N 1
ATOM 1539 C CA . ALA A 1 203 ? -7.915 -3.625 21.005 1.00 91.00 203 ALA A CA 1
ATOM 1540 C C . ALA A 1 203 ? -8.767 -3.862 22.253 1.00 91.00 203 ALA A C 1
ATOM 1542 O O . ALA A 1 203 ? -9.809 -3.226 22.417 1.00 91.00 203 ALA A O 1
ATOM 1543 N N . CYS A 1 204 ? -8.363 -4.789 23.123 1.00 88.62 204 CYS A N 1
ATOM 1544 C CA . CYS A 1 204 ? -9.116 -5.119 24.339 1.00 88.62 204 CYS A CA 1
ATOM 1545 C C . CYS A 1 204 ? -10.570 -5.564 24.063 1.00 88.62 204 CYS A C 1
ATOM 1547 O O . CYS A 1 204 ? -11.481 -5.223 24.809 1.00 88.62 204 CYS A O 1
ATOM 1549 N N . GLY A 1 205 ? -10.823 -6.257 22.944 1.00 87.38 205 GLY A N 1
ATOM 1550 C CA . GLY A 1 205 ? -12.179 -6.656 22.529 1.00 87.38 205 GLY A CA 1
ATOM 1551 C C . GLY A 1 205 ? -13.063 -5.506 22.026 1.00 87.38 205 GLY A C 1
ATOM 1552 O O . GLY A 1 205 ? -14.215 -5.730 21.661 1.00 87.38 205 GLY A O 1
ATOM 1553 N N . ARG A 1 206 ? -12.529 -4.284 21.959 1.00 89.38 206 ARG A N 1
ATOM 1554 C CA . ARG A 1 206 ? -13.237 -3.085 21.509 1.00 89.38 206 ARG A CA 1
ATOM 1555 C C . ARG A 1 206 ? -12.732 -2.615 20.165 1.00 89.38 206 ARG A C 1
ATOM 1557 O O . ARG A 1 206 ? -11.579 -2.846 19.811 1.00 89.38 206 ARG A O 1
ATOM 1564 N N . ARG A 1 207 ? -13.596 -1.931 19.421 1.00 93.31 207 ARG A N 1
ATOM 1565 C CA . ARG A 1 207 ? -13.228 -1.337 18.139 1.00 93.31 207 ARG A CA 1
ATOM 1566 C C . ARG A 1 207 ? -12.663 0.058 18.374 1.00 93.31 207 ARG A C 1
ATOM 1568 O O . ARG A 1 207 ? -13.293 0.879 19.036 1.00 93.31 207 ARG A O 1
ATOM 1575 N N . ALA A 1 208 ? -11.498 0.319 17.803 1.00 95.81 208 ALA A N 1
ATOM 1576 C CA . ALA A 1 208 ? -10.864 1.628 17.791 1.00 95.81 208 ALA A CA 1
ATOM 1577 C C . ALA A 1 208 ? -10.686 2.076 16.342 1.00 95.81 208 ALA A C 1
ATOM 1579 O O . ALA A 1 208 ? -10.242 1.289 15.516 1.00 95.81 208 ALA A O 1
ATOM 1580 N N . THR A 1 209 ? -11.008 3.323 16.030 1.00 97.94 209 THR A N 1
ATOM 1581 C CA . THR A 1 209 ? -10.590 3.978 14.788 1.00 97.94 209 THR A CA 1
ATOM 1582 C C . THR A 1 209 ? -9.439 4.908 15.126 1.00 97.94 209 THR A C 1
ATOM 1584 O O . THR A 1 209 ? -9.603 5.809 15.945 1.00 97.94 209 THR A O 1
ATOM 1587 N N . VAL A 1 210 ? -8.284 4.695 14.507 1.00 98.06 210 VAL A N 1
ATOM 1588 C CA . VAL A 1 210 ? -7.111 5.560 14.630 1.00 98.06 210 VAL A CA 1
ATOM 1589 C C . VAL A 1 210 ? -6.986 6.367 13.349 1.00 98.06 210 VAL A C 1
ATOM 1591 O O . VAL A 1 210 ? -6.813 5.788 12.279 1.00 98.06 210 VAL A O 1
ATOM 1594 N N . THR A 1 211 ? -7.057 7.691 13.440 1.00 98.38 211 THR A N 1
ATOM 1595 C CA . THR A 1 211 ? -6.780 8.557 12.289 1.00 98.38 211 THR A CA 1
ATOM 1596 C C . THR A 1 211 ? -5.290 8.859 12.246 1.00 98.38 211 THR A C 1
ATOM 1598 O O . THR A 1 211 ? -4.724 9.398 13.202 1.00 98.38 211 THR A O 1
ATOM 1601 N N . VAL A 1 212 ? -4.657 8.500 11.136 1.00 98.12 212 VAL A N 1
ATOM 1602 C CA . VAL A 1 212 ? -3.240 8.717 10.866 1.00 98.12 212 VAL A CA 1
ATOM 1603 C C . VAL A 1 212 ? -3.112 9.759 9.770 1.00 98.12 212 VAL A C 1
ATOM 1605 O O . VAL A 1 212 ? -3.709 9.623 8.706 1.00 98.12 212 VAL A O 1
ATOM 1608 N N . ARG A 1 213 ? -2.313 10.787 10.030 1.00 97.75 213 ARG A N 1
ATOM 1609 C CA . ARG A 1 213 ? -1.984 11.845 9.084 1.00 97.75 213 ARG A CA 1
ATOM 1610 C C . ARG A 1 213 ? -0.595 11.618 8.507 1.00 97.75 213 ARG A C 1
ATOM 1612 O O . ARG A 1 213 ? 0.346 11.414 9.276 1.00 97.75 213 ARG A O 1
ATOM 1619 N N . PHE A 1 214 ? -0.486 11.734 7.191 1.00 97.38 214 PHE A N 1
ATOM 1620 C CA . PHE A 1 214 ? 0.752 11.640 6.435 1.00 97.38 214 PHE A CA 1
ATOM 1621 C C . PHE A 1 214 ? 1.068 12.958 5.722 1.00 97.38 214 PHE A C 1
ATOM 1623 O O . PHE A 1 214 ? 0.163 13.622 5.218 1.00 97.38 214 PHE A O 1
ATOM 1630 N N . GLU A 1 215 ? 2.352 13.308 5.657 1.00 97.12 215 GLU A N 1
ATOM 1631 C CA . GLU A 1 215 ? 2.874 14.413 4.836 1.00 97.12 215 GLU A CA 1
ATOM 1632 C C . GLU A 1 215 ? 3.998 13.873 3.956 1.00 97.12 215 GLU A C 1
ATOM 1634 O O . GLU A 1 215 ? 4.955 13.313 4.498 1.00 97.12 215 GLU A O 1
ATOM 1639 N N . ALA A 1 216 ? 3.905 14.039 2.637 1.00 95.38 216 ALA A N 1
ATOM 1640 C CA . ALA A 1 216 ? 4.954 13.600 1.721 1.00 95.38 216 ALA A CA 1
ATOM 1641 C C . ALA A 1 216 ? 6.278 14.347 1.971 1.00 95.38 216 ALA A C 1
ATOM 1643 O O . ALA A 1 216 ? 6.285 15.538 2.282 1.00 95.38 216 ALA A O 1
ATOM 1644 N N . ASP A 1 217 ? 7.408 13.658 1.800 1.00 91.94 217 ASP A N 1
ATOM 1645 C CA . ASP A 1 217 ? 8.747 14.206 2.073 1.00 91.94 217 ASP A CA 1
ATOM 1646 C C . ASP A 1 217 ? 9.495 14.733 0.831 1.00 91.94 217 ASP A C 1
ATOM 1648 O O . ASP A 1 217 ? 10.656 15.139 0.927 1.00 91.94 217 ASP A O 1
ATOM 1652 N N . GLY A 1 218 ? 8.864 14.705 -0.349 1.00 90.56 218 GLY A N 1
ATOM 1653 C CA . GLY A 1 218 ? 9.497 15.088 -1.617 1.00 90.56 218 GLY A CA 1
ATOM 1654 C C . GLY A 1 218 ? 10.406 14.026 -2.243 1.00 90.56 218 GLY A C 1
ATOM 1655 O O . GLY A 1 218 ? 10.929 14.247 -3.333 1.00 90.56 218 GLY A O 1
ATOM 1656 N N . LYS A 1 219 ? 10.602 12.876 -1.592 1.00 89.75 219 LYS A N 1
ATOM 1657 C CA . LYS A 1 219 ? 11.537 11.810 -2.002 1.00 89.75 219 LYS A CA 1
ATOM 1658 C C . LYS A 1 219 ? 10.861 10.449 -2.177 1.00 89.75 219 LYS A C 1
ATOM 1660 O O . LYS A 1 219 ? 11.507 9.500 -2.610 1.00 89.75 219 LYS A O 1
ATOM 1665 N N . GLY A 1 220 ? 9.566 10.371 -1.883 1.00 85.81 220 GLY A N 1
ATOM 1666 C CA . GLY A 1 220 ? 8.743 9.167 -1.992 1.00 85.81 220 GLY A CA 1
ATOM 1667 C C . GLY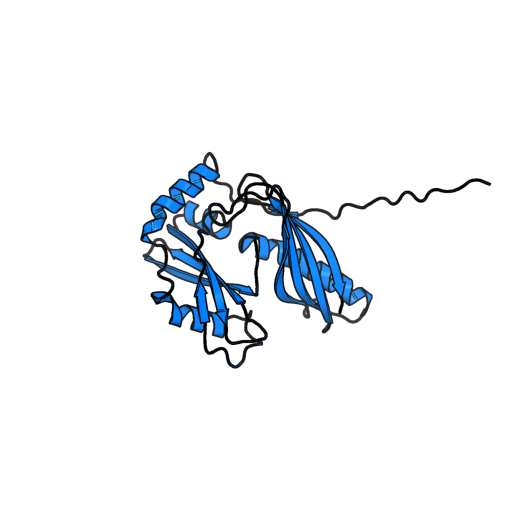 A 1 220 ? 8.416 8.521 -0.644 1.00 85.81 220 GLY A C 1
ATOM 1668 O O . GLY A 1 220 ? 7.656 7.550 -0.604 1.00 85.81 220 GLY A O 1
ATOM 1669 N N . GLY A 1 221 ? 8.946 9.079 0.445 1.00 91.44 221 GLY A N 1
ATOM 1670 C CA . GLY A 1 221 ? 8.578 8.781 1.821 1.00 91.44 221 GLY A CA 1
ATOM 1671 C C . GLY A 1 221 ? 7.515 9.749 2.341 1.00 91.44 221 GLY A C 1
ATOM 1672 O O . GLY A 1 221 ? 6.943 10.557 1.603 1.00 91.44 221 GLY A O 1
ATOM 1673 N N . ALA A 1 222 ? 7.222 9.641 3.633 1.00 94.12 222 ALA A N 1
ATOM 1674 C CA . ALA A 1 222 ? 6.283 10.530 4.302 1.00 94.12 222 ALA A CA 1
ATOM 1675 C C . ALA A 1 222 ? 6.583 10.606 5.800 1.00 94.12 222 ALA A C 1
ATOM 1677 O O . ALA A 1 222 ? 7.067 9.653 6.397 1.00 94.12 222 ALA A O 1
ATOM 1678 N N . SER A 1 223 ? 6.250 11.713 6.451 1.00 94.50 223 SER A N 1
ATOM 1679 C CA . SER A 1 223 ? 6.084 11.694 7.908 1.00 94.50 223 SER A CA 1
ATOM 1680 C C . SER A 1 223 ? 4.702 11.154 8.260 1.00 94.50 223 SER A C 1
ATOM 1682 O O . SER A 1 223 ? 3.758 11.378 7.506 1.00 94.50 223 SER A O 1
ATOM 1684 N N . ALA A 1 224 ? 4.567 10.480 9.401 1.00 95.25 224 ALA A N 1
ATOM 1685 C CA . ALA A 1 224 ? 3.287 9.996 9.901 1.00 95.25 224 ALA A CA 1
ATOM 1686 C C . ALA A 1 224 ? 3.067 10.376 11.368 1.00 95.25 224 ALA A C 1
ATOM 1688 O O . ALA A 1 224 ? 3.978 10.310 12.199 1.00 95.25 224 ALA A O 1
ATOM 1689 N N . ARG A 1 225 ? 1.829 10.745 11.707 1.00 95.44 225 ARG A N 1
ATOM 1690 C CA . ARG A 1 225 ? 1.403 11.018 13.087 1.00 95.44 225 ARG A CA 1
ATOM 1691 C C . ARG A 1 225 ? -0.033 10.571 13.323 1.00 95.44 225 ARG A C 1
ATOM 1693 O O . ARG A 1 225 ? -0.888 10.732 12.458 1.00 95.44 225 ARG A O 1
ATOM 1700 N N . VAL A 1 226 ? -0.312 10.044 14.511 1.00 96.56 226 VAL A N 1
ATOM 1701 C CA . VAL A 1 226 ? -1.691 9.789 14.952 1.00 96.56 226 VAL A CA 1
ATOM 1702 C C . VAL A 1 226 ? -2.317 11.117 15.368 1.00 96.56 226 VAL A C 1
ATOM 1704 O O . VAL A 1 226 ? -1.743 11.830 16.190 1.00 96.56 226 VAL A O 1
ATOM 1707 N N . THR A 1 227 ? -3.476 11.453 14.806 1.00 96.69 227 THR A N 1
ATOM 1708 C CA . THR A 1 227 ? -4.185 12.713 15.094 1.00 96.69 227 THR A CA 1
ATOM 1709 C C . THR A 1 227 ? -5.456 12.518 15.906 1.00 96.69 227 THR A C 1
ATOM 1711 O O . THR A 1 227 ? -5.869 13.443 16.594 1.00 96.69 227 THR A O 1
ATOM 1714 N N . ASP A 1 228 ? -6.074 11.338 15.835 1.00 96.38 228 ASP A N 1
ATOM 1715 C CA . ASP A 1 228 ? -7.271 11.007 16.609 1.00 96.38 228 ASP A CA 1
ATOM 1716 C C . ASP A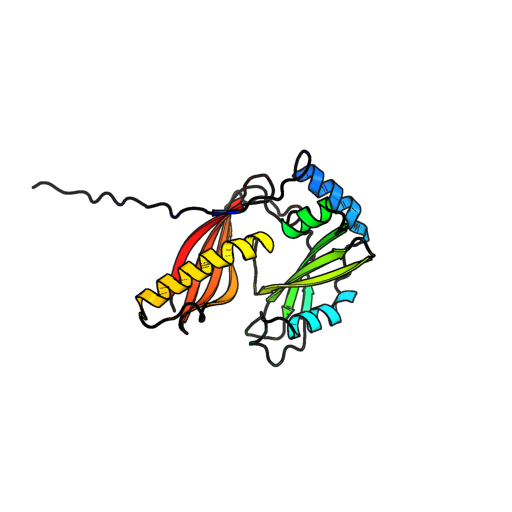 1 228 ? -7.344 9.505 16.914 1.00 96.38 228 ASP A C 1
ATOM 1718 O O . ASP A 1 228 ? -6.874 8.681 16.124 1.00 96.38 228 ASP A O 1
ATOM 1722 N N . VAL A 1 229 ? -7.959 9.157 18.049 1.00 96.50 229 VAL A N 1
ATOM 1723 C CA . VAL A 1 229 ? -8.339 7.778 18.382 1.00 96.50 229 VAL A CA 1
ATOM 1724 C C . VAL A 1 229 ? -9.743 7.755 18.980 1.00 96.50 229 VAL A C 1
ATOM 1726 O O . VAL A 1 229 ? -9.957 8.118 20.143 1.00 96.50 229 VAL A O 1
ATOM 1729 N N . THR A 1 230 ? -10.688 7.223 18.215 1.00 95.94 230 THR A N 1
ATOM 1730 C CA . THR A 1 230 ? -12.087 7.079 18.621 1.00 95.94 230 THR A CA 1
ATOM 1731 C C . THR A 1 230 ? -12.394 5.620 18.961 1.00 95.94 230 THR A C 1
ATOM 1733 O O . THR A 1 230 ? -12.083 4.717 18.187 1.00 95.94 230 THR A O 1
ATOM 1736 N N . LEU A 1 231 ? -13.012 5.367 20.120 1.00 92.25 231 LEU A N 1
ATOM 1737 C CA . LEU A 1 231 ? -13.499 4.034 20.498 1.00 92.25 231 LEU A CA 1
ATOM 1738 C C . LEU A 1 231 ? -14.988 3.893 20.191 1.00 92.25 231 LEU A C 1
ATOM 1740 O O . LEU A 1 231 ? -15.745 4.848 20.348 1.00 92.25 231 LEU A O 1
ATOM 1744 N N . SER A 1 232 ? -15.389 2.675 19.837 1.00 84.88 232 SER A N 1
ATOM 1745 C CA . SER A 1 232 ? -16.789 2.250 19.701 1.00 84.88 232 SER A CA 1
ATOM 1746 C C . SER A 1 232 ? -17.100 1.027 20.558 1.00 84.88 232 SER A C 1
ATOM 1748 O O . SER A 1 232 ? -16.158 0.439 21.153 1.00 84.88 232 SER A O 1
#

Secondary structure (DSSP, 8-state):
------------PPPEEEPPP--SS-HHHHHHHHHHHHGGG---TTTTHHHHHHHHHH-GGGTT-TT---EEEEEEEE-TTSHHHHHHHHTTSEEEEEEEEEEES-TT-SEEEEEEEEETTS-EEEEEEEEB--SS-HHHHHHHHHHHHHHHHHHHHHH-TT--GGG-EEEEEEEEEE-TT-PPPBTTB-SSSEEEEEEEEEETTEEEEEEEEEEE-SSS-EEEEEEEEEE-